Protein 5RDH (pdb70)

Solvent-accessible surface area: 12892 Å² total; per-residue (Å²): 61,54,2,59,8,74,0,56,26,36,58,94,61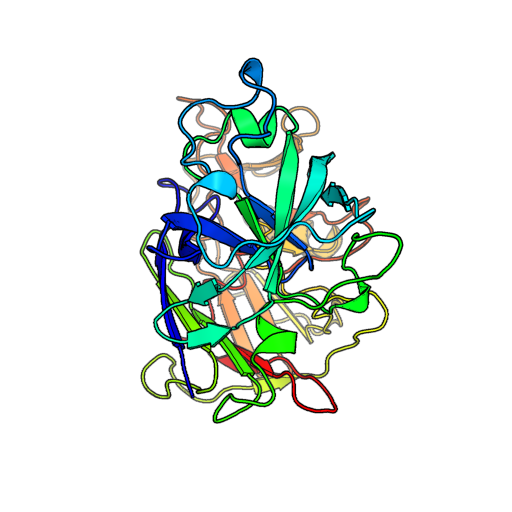,0,50,14,6,27,0,54,0,59,0,9,57,101,63,31,65,0,54,0,14,3,8,0,16,7,2,0,6,0,0,0,2,60,57,10,60,90,99,46,41,90,66,14,69,67,0,24,10,107,104,8,120,59,23,76,101,50,98,62,5,76,7,77,16,95,40,91,117,67,6,40,5,32,8,31,0,29,30,2,31,0,21,0,28,70,5,75,10,105,49,2,4,0,1,0,0,61,59,8,30,76,52,22,20,136,34,56,50,13,5,0,10,0,2,1,5,37,19,103,61,10,42,7,59,114,84,93,30,72,5,1,13,50,53,2,47,104,76,14,108,41,50,7,0,1,1,27,1,11,70,91,41,82,11,39,2,7,0,1,66,51,45,98,123,26,40,79,73,90,29,34,101,23,80,23,52,58,95,95,2,44,2,23,5,52,0,50,0,29,8,22,22,129,42,133,59,120,89,50,91,9,83,0,6,0,12,5,36,27,33,13,0,46,1,41,53,107,6,0,55,40,0,5,77,120,8,103,60,24,91,74,18,120,110,58,59,12,37,13,6,43,47,111,34,128,16,28,26,1,13,2,0,0,28,110,31,95,3,80,0,55,8,93,38,0,57,13,7,72,67,73,150,77,34,91,41,5,44,0,0,0,8,34,11,76,89,79,79,35,21,18,1,0,1,0,0,1,2,11,0,0,0,0,0,25,15,36,149,105,22,32,0,0,2,2,48,99

B-factor: mean 10.44, std 3.02, range [5.93, 25.82]

InterPro domains:
  IPR001461 Aspartic peptidase A1 [PR00792] (112-132)
  IPR001461 Aspartic peptidase A1 [PR00792] (256-269)
  IPR001461 Aspartic peptidase A1 [PR00792] (305-316)
  IPR001461 Aspartic peptidase A1 [PR00792] (392-407)
  IPR001461 Aspartic peptidase A1 [PTHR47966] (87-417)
  IPR001969 Aspartic peptidase, active site [PS00141] (305-316)
  IPR021109 Aspartic peptidase domain superfamily [G3DSA:2.40.70.10] (94-263)
  IPR021109 Aspartic peptidase domain superfamily [G3DSA:2.40.70.10] (264-417)
  IPR021109 Aspartic peptidase domain superfamily [SSF50630] (92-417)
  IPR033121 Peptidase family A1 domain [PF00026] (105-418)
  IPR033121 Peptidase family A1 domain [PS51767] (106-417)
  IPR034163 Aspergillopepsin-like catalytic domain [cd06097] (106-417)

Foldseek 3Di:
DKAKWKWWQLDQLSQFTWTWKFWAVVTDTFTATEKLFAWAQEFEAPLADPVLADQGRHHYQVVGPQKDFPPPKKFKDADLVRWIFIAGWIFTWMDGRRQIFGRAIYHYTHYTDNVNSVRNRHGTYQYNFAQVRAGIPDDRGGGPLVRRQVVACASKWKDQCADSGMGMIMGRDDDPVRFPDDKFKFAADCPVRFRKTWWQFKAAAPGDTDGDTWIAGEIQNGLAWAGAPVLLCVQCVVAPAWDADVVLHWIKHFLPTQGGWMWIHDPPDIQIQHRVLQWSQASDPPHRITHTRYGHCPVRPHTYCYPSNRNQWIWMFHPPVRTIIITGGD

CATH classification: 2.40.70.10 (+1 more: 2.40.70.10)

Radius of gyration: 19.61 Å; Cα contacts (8 Å, |Δi|>4): 953; chains: 1; bounding box: 47×41×57 Å

Sequence (330 aa):
STGSATTTPPIDSLDDAYITPVQIGTPAQTLNLDFDTGSSDLWVFSSETTASEVDGQTIYTPSKSTTAKKLLSSGATWSISYGDGSSSSGDVYTDTVSVGGLTVTGQAVESAKKVSSSFTEDSTIDGLLGLAFSTLNTVSPTQQKTFFDNAKKASLDSSPVFTADLGYHAPGTYNFGFIIDTTAYTGSSITYTAVSTKQGFWEWTSTGYAVGSSGTFKSTSIDDGIADTGTTLLYLPATVVSAYWAQVSSGAKSSSSSVGGYVFPCSATLPSFTFGVGSSARIVIPGDDYIDFGPISTGSSSSCFGGIQSSAAGGIIGINIFGDVALKKAAFVVFNGATTPTLLGFASK

Organism: Cryphonectria parasitica (NCBI:txid5116)

Secondary structure (DSSP, 8-state):
--EEEEEEESSTT---EEEEEEETTTTEEEEEEEETT---EEE-BTTS-GGG-SS---B-GGG-TT-EEEEEEEEEEE-TTS-EEEEEEEEEEEEETTEEEEEEEEEEEEEE-HHHHT-TT--EEEE-S-GGG---BSS----HHHHHTTTSSSSEEEEE--SSS-EEEEES---TTSSSS-PEEEE-B-TTSS-EEEEEEEEETTSPPEEEEEEEEE-TT--SEEE-HHHHHHHHTTSTT-EEETTTTEEEEETT--PPPEEEEETTEEEEE-GGGGEEEESSTT-SEEEESEEE-TTTSSEEE-HHHHTTSEEEEE-SSS-EEEEE--

Nearest PDB structures (foldseek):
  7bku-assembly1_A  TM=1.003E+00  e=1.454E-70  Cryphonectria parasitica
  6rsv-assembly1_A  TM=1.003E+00  e=2.505E-69  Cryphonectria parasitica
  4yct-assembly1_A  TM=1.002E+00  e=3.311E-69  Cryphonectria parasitica
  1gvt-assembly1_A  TM=9.961E-01  e=5.618E-67  Cryphonectria parasitica
  3emy-assembly1_A  TM=9.767E-01  e=2.407E-51  Trichoderma reesei

Structure (mmCIF, N/CA/C/O backbone):
data_5RDH
#
_entry.id   5RDH
#
_cell.length_a   45.266
_cell.length_b   72.916
_cell.length_c   52.509
_cell.angle_alpha   90.000
_cell.angle_beta   109.330
_cell.angle_gamma   90.000
#
_symmetry.space_group_name_H-M   'P 1 21 1'
#
loop_
_atom_site.group_PDB
_atom_site.id
_atom_site.type_symbol
_atom_site.label_atom_id
_atom_site.label_alt_id
_atom_site.label_comp_id
_atom_site.label_asym_id
_atom_site.label_entity_id
_atom_site.label_seq_id
_atom_site.pdbx_PDB_ins_code
_atom_site.Cartn_x
_atom_site.Cartn_y
_atom_site.Cartn_z
_atom_site.occupancy
_atom_site.B_iso_or_equiv
_atom_site.auth_seq_id
_atom_site.auth_comp_id
_atom_site.auth_asym_id
_atom_site.auth_atom_id
_atom_site.pdbx_PDB_model_num
ATOM 1 N N . SER A 1 90 ? 51.831 -12.576 60.894 1.00 11.41 1 SER A N 1
ATOM 2 C CA . SER A 1 90 ? 50.513 -13.273 60.761 1.00 11.18 1 SER A CA 1
ATOM 3 C C . SER A 1 90 ? 49.662 -12.623 59.690 1.00 10.13 1 SER A C 1
ATOM 4 O O . SER A 1 90 ? 49.945 -11.476 59.287 1.00 9.85 1 SER A O 1
ATOM 7 N N . THR A 1 91 ? 48.646 -13.362 59.290 1.00 9.76 2 THR A N 1
ATOM 8 C CA . THR A 1 91 ? 47.629 -12.844 58.366 1.00 8.93 2 THR A CA 1
ATOM 9 C C . THR A 1 91 ? 46.266 -13.374 58.792 1.00 8.37 2 THR A C 1
ATOM 10 O O . THR A 1 91 ? 46.158 -14.340 59.576 1.00 9.39 2 THR A O 1
ATOM 14 N N . GLY A 1 92 ? 45.215 -12.793 58.226 1.00 8.23 3 GLY A N 1
ATOM 15 C CA . GLY A 1 92 ? 43.865 -13.346 58.309 1.00 9.00 3 GLY A CA 1
ATOM 16 C C . GLY A 1 92 ? 43.153 -13.160 56.997 1.00 8.51 3 GLY A C 1
ATOM 17 O O . GLY A 1 92 ? 43.488 -12.197 56.248 1.00 8.42 3 GLY A O 1
ATOM 18 N N . SER A 1 93 ? 42.159 -13.989 56.714 1.00 8.00 4 SER A N 1
ATOM 19 C CA . SER A 1 93 ? 41.356 -13.874 55.474 1.00 8.57 4 SER A CA 1
ATOM 20 C C . SER A 1 93 ? 39.964 -14.373 55.780 1.00 7.94 4 SER A C 1
ATOM 21 O O . SER A 1 93 ? 39.828 -15.551 56.217 1.00 8.47 4 SER A O 1
ATOM 24 N N . ALA A 1 94 ? 38.950 -13.552 55.581 1.00 7.53 5 ALA A N 1
ATOM 25 C CA . ALA A 1 94 ? 37.583 -13.936 55.899 1.00 7.69 5 ALA A CA 1
ATOM 26 C C . ALA A 1 94 ? 36.692 -13.517 54.733 1.00 7.49 5 ALA A C 1
ATOM 27 O O . ALA A 1 94 ? 36.870 -12.425 54.143 1.00 8.47 5 ALA A O 1
ATOM 29 N N . THR A 1 95 ? 35.700 -14.342 54.439 1.00 7.36 6 THR A N 1
ATOM 30 C CA . THR A 1 95 ? 34.700 -14.027 53.398 1.00 7.33 6 THR A CA 1
ATOM 31 C C . THR A 1 95 ? 33.636 -13.107 53.983 1.00 7.14 6 THR A C 1
ATOM 32 O O . THR A 1 95 ? 33.240 -13.309 55.158 1.00 7.92 6 THR A O 1
ATOM 36 N N . THR A 1 96 ? 33.257 -12.108 53.221 1.00 7.19 7 THR A N 1
ATOM 37 C CA . THR A 1 96 ? 32.206 -11.163 53.596 1.00 6.95 7 THR A CA 1
ATOM 38 C C . THR A 1 96 ? 31.040 -11.401 52.640 1.00 6.82 7 THR A C 1
ATOM 39 O O . THR A 1 96 ? 31.222 -11.534 51.416 1.00 8.24 7 THR A O 1
ATOM 43 N N . THR A 1 97 ? 29.817 -11.384 53.144 1.00 7.19 8 THR A N 1
ATOM 44 C CA . THR A 1 97 ? 28.637 -11.869 52.400 1.00 8.34 8 THR A CA 1
ATOM 45 C C . THR A 1 97 ? 27.585 -10.781 52.447 1.00 8.22 8 THR A C 1
ATOM 46 O O . THR A 1 97 ? 27.299 -10.261 53.553 1.00 8.74 8 THR A O 1
ATOM 50 N N . PRO A 1 98 ? 26.955 -10.387 51.309 1.00 8.17 9 PRO A N 1
ATOM 51 C CA A PRO A 1 98 ? 25.862 -9.428 51.381 0.47 8.68 9 PRO A CA 1
ATOM 52 C CA B PRO A 1 98 ? 25.846 -9.448 51.370 0.53 8.83 9 PRO A CA 1
ATOM 53 C C . PRO A 1 98 ? 24.708 -9.956 52.247 1.00 8.45 9 PRO A C 1
ATOM 54 O O . PRO A 1 98 ? 24.380 -11.133 52.186 1.00 9.67 9 PRO A O 1
ATOM 61 N N . ILE A 1 99 ? 24.088 -9.042 52.994 1.00 8.96 10 ILE A N 1
ATOM 62 C CA . ILE A 1 99 ? 22.977 -9.429 53.899 1.00 9.49 10 ILE A CA 1
ATOM 63 C C . ILE A 1 99 ? 21.686 -9.644 53.121 1.00 9.11 10 ILE A C 1
ATOM 64 O O . ILE A 1 99 ? 20.741 -10.230 53.701 1.00 10.17 10 ILE A O 1
ATOM 69 N N . ASP A 1 100 ? 21.586 -9.141 51.902 1.00 9.15 11 ASP A N 1
ATOM 70 C CA . ASP A 1 100 ? 20.321 -9.206 51.143 1.00 10.10 11 ASP A CA 1
ATOM 71 C C . ASP A 1 100 ? 20.638 -9.049 49.660 1.00 9.48 11 ASP A C 1
ATOM 72 O O . ASP A 1 100 ? 21.828 -8.891 49.306 1.00 9.86 11 ASP A O 1
ATOM 77 N N . SER A 1 101 ? 19.603 -9.078 48.831 1.00 10.97 12 SER A N 1
ATOM 78 C CA . SER A 1 101 ? 19.723 -9.107 47.364 1.00 11.16 12 SER A CA 1
ATOM 79 C C . SER A 1 101 ? 20.201 -7.746 46.827 1.00 11.59 12 SER A C 1
ATOM 80 O O . SER A 1 101 ? 20.523 -7.700 45.619 1.00 12.77 12 SER A O 1
ATOM 83 N N . LEU A 1 102 ? 20.200 -6.685 47.645 1.00 11.05 13 LEU A N 1
ATOM 84 C CA . LEU A 1 102 ? 20.575 -5.317 47.204 1.00 11.17 13 LEU A CA 1
ATOM 85 C C . LEU A 1 102 ? 21.987 -4.973 47.640 1.00 10.19 13 LEU A C 1
ATOM 86 O O . LEU A 1 102 ? 22.425 -3.848 47.358 1.00 10.70 13 LEU A O 1
ATOM 91 N N . ASP A 1 103 ? 22.686 -5.850 48.344 1.00 9.15 14 ASP A N 1
ATOM 92 C CA . ASP A 1 103 ? 23.986 -5.505 48.961 1.00 9.89 14 ASP A CA 1
ATOM 93 C C . ASP A 1 103 ? 23.842 -4.311 49.915 1.00 9.69 14 ASP A C 1
ATOM 94 O O . ASP A 1 103 ? 24.714 -3.422 49.946 1.00 10.58 14 ASP A O 1
ATOM 99 N N . ASP A 1 104 ? 22.813 -4.350 50.740 1.00 9.76 15 ASP A N 1
ATOM 100 C CA . ASP A 1 104 ? 22.655 -3.221 51.680 1.00 10.21 15 ASP A CA 1
ATOM 101 C C . ASP A 1 104 ? 23.810 -3.138 52.684 1.00 10.47 15 ASP A C 1
ATOM 102 O O . ASP A 1 104 ? 24.118 -1.997 53.168 1.00 11.27 15 ASP A O 1
ATOM 107 N N . ALA A 1 105 ? 24.379 -4.270 53.021 1.00 9.42 16 ALA A N 1
ATOM 108 C CA . ALA A 1 105 ? 25.548 -4.326 53.924 1.00 9.15 16 ALA A CA 1
ATOM 109 C C . ALA A 1 105 ? 26.125 -5.695 53.700 1.00 8.24 16 ALA A C 1
ATOM 110 O O . ALA A 1 105 ? 25.526 -6.520 53.025 1.00 8.52 16 ALA A O 1
ATOM 112 N N . TYR A 1 106 ? 27.245 -5.921 54.341 1.00 8.22 17 TYR A N 1
ATOM 113 C CA . TYR A 1 106 ? 28.012 -7.171 54.233 1.00 8.56 17 TYR A CA 1
ATOM 114 C C . TYR A 1 106 ? 28.307 -7.614 55.645 1.00 7.61 17 TYR A C 1
ATOM 115 O O . TYR A 1 106 ? 28.719 -6.777 56.524 1.00 8.29 17 TYR A O 1
ATOM 124 N N . ILE A 1 107 ? 28.269 -8.917 55.860 1.00 7.58 18 ILE A N 1
ATOM 125 C CA . ILE A 1 107 ? 28.570 -9.511 57.166 1.00 7.67 18 ILE A CA 1
ATOM 126 C C . ILE A 1 107 ? 29.736 -10.478 57.024 1.00 7.47 18 ILE A C 1
ATOM 127 O O . ILE A 1 107 ? 29.824 -11.221 56.033 1.00 7.94 18 ILE A O 1
ATOM 132 N N . THR A 1 108 ? 30.575 -10.470 58.053 1.00 6.94 19 THR A N 1
ATOM 133 C CA . THR A 1 108 ? 31.807 -11.269 58.110 1.00 7.25 19 THR A CA 1
ATOM 134 C C . THR A 1 108 ? 31.782 -12.024 59.427 1.00 6.79 19 THR A C 1
ATOM 135 O O . THR A 1 108 ? 31.586 -11.394 60.465 1.00 6.83 19 THR A O 1
ATOM 139 N N . PRO A 1 109 ? 32.008 -13.355 59.438 1.00 6.81 20 PRO A N 1
ATOM 140 C CA . PRO A 1 109 ? 32.001 -14.066 60.678 1.00 6.62 20 PRO A CA 1
ATOM 141 C C . PRO A 1 109 ? 33.231 -13.720 61.517 1.00 6.17 20 PRO A C 1
ATOM 142 O O . PRO A 1 109 ? 34.353 -13.658 61.012 1.00 7.36 20 PRO A O 1
ATOM 146 N N . VAL A 1 110 ? 33.018 -13.601 62.814 1.00 6.68 21 VAL A N 1
ATOM 147 C CA . VAL A 1 110 ? 34.061 -13.204 63.804 1.00 6.79 21 VAL A CA 1
ATOM 148 C C . VAL A 1 110 ? 33.932 -14.117 65.003 1.00 6.82 21 VAL A C 1
ATOM 149 O O . VAL A 1 110 ? 32.800 -14.277 65.496 1.00 7.60 21 VAL A O 1
ATOM 153 N N . GLN A 1 111 ? 35.039 -14.718 65.425 1.00 7.06 22 GLN A N 1
ATOM 154 C CA . GLN A 1 111 ? 35.062 -15.573 66.607 1.00 7.29 22 GLN A CA 1
ATOM 155 C C . GLN A 1 111 ? 35.417 -14.761 67.840 1.00 8.21 22 GLN A C 1
ATOM 156 O O . GLN A 1 111 ? 36.405 -14.069 67.830 1.00 8.93 22 GLN A O 1
ATOM 162 N N . ILE A 1 112 ? 34.544 -14.799 68.835 1.00 8.13 23 ILE A N 1
ATOM 163 C CA . ILE A 1 112 ? 34.750 -14.053 70.092 1.00 8.13 23 ILE A CA 1
ATOM 164 C C . ILE A 1 112 ? 34.733 -15.024 71.256 1.00 8.54 23 ILE A C 1
ATOM 165 O O . ILE A 1 112 ? 33.782 -15.770 71.404 1.00 8.75 23 ILE A O 1
ATOM 170 N N . GLY A 1 113 ? 35.730 -14.943 72.113 1.00 8.87 24 GLY A N 1
ATOM 171 C CA . GLY A 1 113 ? 35.690 -15.703 73.372 1.00 8.98 24 GLY A CA 1
ATOM 172 C C . GLY A 1 113 ? 36.207 -17.130 73.258 1.00 9.10 24 GLY A C 1
ATOM 173 O O . GLY A 1 113 ? 36.615 -17.597 72.183 1.00 9.98 24 GLY A O 1
ATOM 174 N N . THR A 1 114 ? 36.173 -17.818 74.398 1.00 9.53 25 THR A N 1
ATOM 175 C CA . THR A 1 114 ? 36.681 -19.192 74.533 1.00 10.76 25 THR A CA 1
ATOM 176 C C . THR A 1 114 ? 35.659 -19.987 75.340 1.00 10.59 25 THR A C 1
ATOM 177 O O . THR A 1 114 ? 35.446 -19.655 76.514 1.00 12.05 25 THR A O 1
ATOM 181 N N . PRO A 1 115 ? 35.015 -21.042 74.787 1.00 10.91 26 PRO A N 1
ATOM 182 C CA . PRO A 1 115 ? 35.132 -21.447 73.394 1.00 10.64 26 PRO A CA 1
ATOM 183 C C . PRO A 1 115 ? 34.596 -20.330 72.504 1.00 9.96 26 PRO A C 1
ATOM 184 O O . PRO A 1 115 ? 33.822 -19.481 72.933 1.00 10.95 26 PRO A O 1
ATOM 188 N N . ALA A 1 116 ? 34.932 -20.398 71.229 1.00 9.76 27 ALA A N 1
ATOM 189 C CA . ALA A 1 116 ? 34.506 -19.378 70.263 1.00 10.12 27 ALA A CA 1
ATOM 190 C C . ALA A 1 116 ? 32.983 -19.255 70.258 1.00 10.04 27 ALA A C 1
ATOM 191 O O . ALA A 1 116 ? 32.243 -20.258 70.185 1.00 10.21 27 ALA A O 1
ATOM 193 N N . GLN A 1 117 ? 32.538 -18.007 70.197 1.00 9.29 28 GLN A N 1
ATOM 194 C CA . GLN A 1 117 ? 31.170 -17.618 69.842 1.00 8.80 28 GLN A CA 1
ATOM 195 C C . GLN A 1 117 ? 31.278 -16.880 68.514 1.00 7.97 28 GLN A C 1
ATOM 196 O O . GLN A 1 117 ? 31.939 -15.825 68.423 1.00 9.17 28 GLN A O 1
ATOM 202 N N . THR A 1 118 ? 30.675 -17.410 67.469 1.00 7.82 29 THR A N 1
ATOM 203 C CA . THR A 1 118 ? 30.774 -16.799 66.144 1.00 7.41 29 THR A CA 1
ATOM 204 C C . THR A 1 118 ? 29.607 -15.847 65.906 1.00 7.18 29 THR A C 1
ATOM 205 O O . THR A 1 118 ? 28.473 -16.272 66.004 1.00 8.35 29 THR A O 1
ATOM 209 N N . LEU A 1 119 ? 29.931 -14.576 65.730 1.00 7.02 30 LEU A N 1
ATOM 210 C CA . LEU A 1 119 ? 28.920 -13.554 65.399 1.00 7.66 30 LEU A CA 1
ATOM 211 C C . LEU A 1 119 ? 29.202 -13.007 64.000 1.00 7.20 30 LEU A C 1
ATOM 212 O O . LEU A 1 119 ? 30.404 -12.921 63.631 1.00 8.26 30 LEU A O 1
ATOM 217 N N . ASN A 1 120 ? 28.178 -12.578 63.296 1.00 7.11 31 ASN A N 1
ATOM 218 C CA . ASN A 1 120 ? 28.365 -12.022 61.969 1.00 6.87 31 ASN A CA 1
ATOM 219 C C . ASN A 1 120 ? 28.342 -10.490 62.071 1.00 6.53 31 ASN A C 1
ATOM 220 O O . ASN A 1 120 ? 27.285 -9.898 62.358 1.00 7.91 31 ASN A O 1
ATOM 225 N N . LEU A 1 121 ? 29.493 -9.883 61.870 1.00 6.61 32 LEU A N 1
ATOM 226 C CA . LEU A 1 121 ? 29.652 -8.444 62.125 1.00 6.74 32 LEU A CA 1
ATOM 227 C C . LEU A 1 121 ? 29.761 -7.684 60.809 1.00 7.08 32 LEU A C 1
ATOM 228 O O . LEU A 1 121 ? 30.251 -8.202 59.777 1.00 7.60 32 LEU A O 1
ATOM 233 N N . ASP A 1 122 ? 29.329 -6.438 60.881 1.00 6.54 33 ASP A N 1
ATOM 234 C CA . ASP A 1 122 ? 29.429 -5.494 59.756 1.00 7.17 33 ASP A CA 1
ATOM 235 C C . ASP A 1 122 ? 30.742 -4.725 59.899 1.00 6.81 33 ASP A C 1
ATOM 236 O O . ASP A 1 122 ? 30.900 -3.903 60.808 1.00 7.20 33 ASP A O 1
ATOM 241 N N . PHE A 1 123 ? 31.739 -5.077 59.075 1.00 6.91 34 PHE A N 1
ATOM 242 C CA . PHE A 1 123 ? 33.058 -4.434 59.089 1.00 6.83 34 PHE A CA 1
ATOM 243 C C . PHE A 1 123 ? 32.869 -3.026 58.535 1.00 6.59 34 PHE A C 1
ATOM 244 O O . PHE A 1 123 ? 32.467 -2.851 57.373 1.00 7.39 34 PHE A O 1
ATOM 252 N N . ASP A 1 124 ? 33.271 -2.039 59.322 1.00 6.81 35 ASP A N 1
ATOM 253 C CA . ASP A 1 124 ? 32.919 -0.627 59.058 1.00 7.85 35 ASP A CA 1
ATOM 254 C C . ASP A 1 124 ? 34.196 0.212 59.102 1.00 7.10 35 ASP A C 1
ATOM 255 O O . ASP A 1 124 ? 34.600 0.644 60.178 1.00 7.35 35 ASP A O 1
ATOM 260 N N . THR A 1 125 ? 34.727 0.559 57.916 1.00 7.37 36 THR A N 1
ATOM 261 C CA . THR A 1 125 ? 35.890 1.433 57.848 1.00 7.88 36 THR A CA 1
ATOM 262 C C . THR A 1 125 ? 35.545 2.896 58.168 1.00 7.15 36 THR A C 1
ATOM 263 O O . THR A 1 125 ? 36.461 3.701 58.165 1.00 7.92 36 THR A O 1
ATOM 267 N N . GLY A 1 126 ? 34.271 3.194 58.453 1.00 7.29 37 GLY A N 1
ATOM 268 C CA . GLY A 1 126 ? 33.852 4.540 58.884 1.00 7.41 37 GLY A CA 1
ATOM 269 C C . GLY A 1 126 ? 33.581 4.642 60.360 1.00 7.98 37 GLY A C 1
ATOM 270 O O . GLY A 1 126 ? 33.100 5.720 60.778 1.00 9.82 37 GLY A O 1
ATOM 271 N N . SER A 1 127 ? 33.908 3.663 61.167 1.00 7.42 38 SER A N 1
ATOM 272 C CA . SER A 1 127 ? 33.788 3.831 62.631 1.00 8.00 38 SER A CA 1
ATOM 273 C C . SER A 1 127 ? 34.831 2.966 63.315 1.00 7.36 38 SER A C 1
ATOM 274 O O . SER A 1 127 ? 35.539 2.200 62.654 1.00 7.42 38 SER A O 1
ATOM 277 N N . SER A 1 128 ? 34.910 3.058 64.627 1.00 7.44 39 SER A N 1
ATOM 278 C CA . SER A 1 128 ? 36.083 2.519 65.350 1.00 7.39 39 SER A CA 1
ATOM 279 C C . SER A 1 128 ? 35.699 1.762 66.612 1.00 8.29 39 SER A C 1
ATOM 280 O O . SER A 1 128 ? 36.580 1.593 67.501 1.00 8.22 39 SER A O 1
ATOM 283 N N . ASP A 1 129 ? 34.490 1.279 66.706 1.00 8.10 40 ASP A N 1
ATOM 284 C CA . ASP A 1 129 ? 33.976 0.479 67.837 1.00 8.20 40 ASP A CA 1
ATOM 285 C C . ASP A 1 129 ? 33.663 -0.930 67.334 1.00 8.38 40 ASP A C 1
ATOM 286 O O . ASP A 1 129 ? 33.065 -1.093 66.256 1.00 8.70 40 ASP A O 1
ATOM 291 N N . LEU A 1 130 ? 34.109 -1.925 68.109 1.00 8.05 41 LEU A N 1
ATOM 292 C CA . LEU A 1 130 ? 33.712 -3.334 67.905 1.00 8.12 41 LEU A CA 1
ATOM 293 C C . LEU A 1 130 ? 32.652 -3.603 68.955 1.00 7.33 41 LEU A C 1
ATOM 294 O O . LEU A 1 130 ? 32.928 -3.654 70.142 1.00 8.09 41 LEU A O 1
ATOM 299 N N . TRP A 1 131 ? 31.407 -3.616 68.529 1.00 8.05 42 TRP A N 1
ATOM 300 C CA . TRP A 1 131 ? 30.237 -3.787 69.440 1.00 7.97 42 TRP A CA 1
ATOM 301 C C . TRP A 1 131 ? 29.350 -4.910 68.941 1.00 7.25 42 TRP A C 1
ATOM 302 O O . TRP A 1 131 ? 29.284 -5.163 67.737 1.00 7.62 42 TRP A O 1
ATOM 313 N N . VAL A 1 132 ? 28.718 -5.561 69.903 1.00 7.82 43 VAL A N 1
ATOM 314 C CA . VAL A 1 132 ? 27.953 -6.777 69.633 1.00 7.71 43 VAL A CA 1
ATOM 315 C C . VAL A 1 132 ? 26.634 -6.718 70.380 1.00 7.45 43 VAL A C 1
ATOM 316 O O . VAL A 1 132 ? 26.585 -6.301 71.558 1.00 8.82 43 VAL A O 1
ATOM 320 N N . PHE A 1 133 ? 25.661 -7.348 69.809 1.00 8.12 44 PHE A N 1
ATOM 321 C CA . PHE A 1 133 ? 24.476 -7.846 70.522 1.00 8.58 44 PHE A CA 1
ATOM 322 C C . PHE A 1 133 ? 24.982 -8.840 71.544 1.00 8.92 44 PHE A C 1
ATOM 323 O O . PHE A 1 133 ? 25.904 -9.605 71.282 1.00 8.99 44 PHE A O 1
ATOM 331 N N . SER A 1 134 ? 24.362 -8.819 72.721 1.00 9.87 45 SER A N 1
ATOM 332 C CA . SER A 1 134 ? 24.877 -9.612 73.834 1.00 10.39 45 SER A CA 1
ATOM 333 C C . SER A 1 134 ? 23.751 -10.098 74.738 1.00 10.39 45 SER A C 1
ATOM 334 O O . SER A 1 134 ? 22.584 -9.730 74.619 1.00 10.75 45 SER A O 1
ATOM 337 N N . SER A 1 135 ? 24.163 -10.889 75.721 1.00 10.63 46 SER A N 1
ATOM 338 C CA . SER A 1 135 ? 23.311 -11.329 76.848 1.00 11.96 46 SER A CA 1
ATOM 339 C C . SER A 1 135 ? 22.842 -10.125 77.669 1.00 12.17 46 SER A C 1
ATOM 340 O O . SER A 1 135 ? 21.891 -10.303 78.462 1.00 12.77 46 SER A O 1
ATOM 343 N N . GLU A 1 136 ? 23.461 -8.951 77.494 1.00 11.32 47 GLU A N 1
ATOM 344 C CA . GLU A 1 136 ? 23.102 -7.723 78.252 1.00 12.26 47 GLU A CA 1
ATOM 345 C C . GLU A 1 136 ? 22.137 -6.862 77.454 1.00 11.86 47 GLU A C 1
ATOM 346 O O . GLU A 1 136 ? 21.623 -5.902 78.018 1.00 12.36 47 GLU A O 1
ATOM 352 N N . THR A 1 137 ? 21.917 -7.162 76.183 1.00 11.29 48 THR A N 1
ATOM 353 C CA . THR A 1 137 ? 21.052 -6.292 75.363 1.00 10.55 48 THR A CA 1
ATOM 354 C C . THR A 1 137 ? 19.608 -6.436 75.844 1.00 11.89 48 THR A C 1
ATOM 355 O O . THR A 1 137 ? 19.116 -7.560 76.008 1.00 12.56 48 THR A O 1
ATOM 359 N N . THR A 1 138 ? 18.963 -5.310 76.092 1.00 12.88 49 THR A N 1
ATOM 360 C CA . THR A 1 138 ? 17.509 -5.223 76.362 1.00 14.27 49 THR A CA 1
ATOM 361 C C . THR A 1 138 ? 16.759 -6.241 75.506 1.00 15.21 49 THR A C 1
ATOM 362 O O . THR A 1 138 ? 16.818 -6.137 74.281 1.00 13.39 49 THR A O 1
ATOM 366 N N . ALA A 1 139 ? 16.013 -7.152 76.125 1.00 14.98 50 ALA A N 1
ATOM 367 C CA . ALA A 1 139 ? 15.455 -8.345 75.464 1.00 16.57 50 ALA A CA 1
ATOM 368 C C . ALA A 1 139 ? 14.553 -7.927 74.293 1.00 17.76 50 ALA A C 1
ATOM 369 O O . ALA A 1 139 ? 14.579 -8.597 73.245 1.00 17.80 50 ALA A O 1
ATOM 371 N N . SER A 1 140 ? 13.764 -6.869 74.480 1.00 18.79 51 SER A N 1
ATOM 372 C CA . SER A 1 140 ? 12.788 -6.357 73.489 1.00 18.77 51 SER A CA 1
ATOM 373 C C . SER A 1 140 ? 13.509 -5.781 72.263 1.00 17.07 51 SER A C 1
ATOM 374 O O . SER A 1 140 ? 12.852 -5.612 71.225 1.00 18.51 51 SER A O 1
ATOM 377 N N . GLU A 1 141 ? 14.817 -5.504 72.374 1.00 14.21 52 GLU A N 1
ATOM 378 C CA . GLU A 1 141 ? 15.638 -4.911 71.285 1.00 14.51 52 GLU A CA 1
ATOM 379 C C . GLU A 1 141 ? 16.409 -6.004 70.546 1.00 13.68 52 GLU A C 1
ATOM 380 O O . GLU A 1 141 ? 17.178 -5.646 69.619 1.00 12.94 52 GLU A O 1
ATOM 386 N N . VAL A 1 142 ? 16.249 -7.256 70.930 1.00 12.62 53 VAL A N 1
ATOM 387 C CA . VAL A 1 142 ? 16.890 -8.392 70.214 1.00 12.73 53 VAL A CA 1
ATOM 388 C C . VAL A 1 142 ? 15.815 -9.114 69.413 1.00 13.40 53 VAL A C 1
ATOM 389 O O . VAL A 1 142 ? 14.781 -9.485 70.014 1.00 15.67 53 VAL A O 1
ATOM 393 N N . ASP A 1 143 ? 15.993 -9.262 68.095 1.00 13.63 54 ASP A N 1
ATOM 394 C CA . ASP A 1 143 ? 15.006 -9.943 67.235 1.00 14.23 54 ASP A CA 1
ATOM 395 C C . ASP A 1 143 ? 15.764 -10.788 66.208 1.00 14.49 54 ASP A C 1
ATOM 396 O O . ASP A 1 143 ? 15.863 -10.371 65.057 1.00 15.04 54 ASP A O 1
ATOM 401 N N . GLY A 1 144 ? 16.333 -11.902 66.639 1.00 13.28 55 GLY A N 1
ATOM 402 C CA . GLY A 1 144 ? 16.912 -12.902 65.729 1.00 12.18 55 GLY A CA 1
ATOM 403 C C . GLY A 1 144 ? 18.415 -12.838 65.641 1.00 11.41 55 GLY A C 1
ATOM 404 O O . GLY A 1 144 ? 19.001 -13.735 65.026 1.00 13.22 55 GLY A O 1
ATOM 405 N N . GLN A 1 145 ? 19.035 -11.814 66.203 1.00 10.29 56 GLN A N 1
ATOM 406 C CA . GLN A 1 145 ? 20.509 -11.729 66.175 1.00 10.05 56 GLN A CA 1
ATOM 407 C C . GLN A 1 145 ? 21.135 -12.829 67.039 1.00 9.95 56 GLN A C 1
ATOM 408 O O . GLN A 1 145 ? 20.520 -13.276 68.033 1.00 12.45 56 GLN A O 1
ATOM 414 N N . THR A 1 146 ? 22.344 -13.244 66.681 1.00 9.61 57 THR A N 1
ATOM 415 C CA . THR A 1 146 ? 23.189 -14.045 67.579 1.00 9.19 57 THR A CA 1
ATOM 416 C C . THR A 1 146 ? 23.821 -13.126 68.589 1.00 9.24 57 THR A C 1
ATOM 417 O O . THR A 1 146 ? 24.372 -12.090 68.205 1.00 10.68 57 THR A O 1
ATOM 421 N N . ILE A 1 147 ? 23.827 -13.536 69.833 1.00 9.77 58 ILE A N 1
ATOM 422 C CA . ILE A 1 147 ? 24.377 -12.730 70.945 1.00 10.45 58 ILE A CA 1
ATOM 423 C C . ILE A 1 147 ? 25.690 -13.304 71.466 1.00 9.97 58 ILE A C 1
ATOM 424 O O . ILE A 1 147 ? 25.908 -14.524 71.481 1.00 11.04 58 ILE A O 1
ATOM 429 N N . TYR A 1 148 ? 26.516 -12.391 71.931 1.00 9.30 59 TYR A N 1
ATOM 430 C CA . TYR A 1 148 ? 27.726 -12.713 72.719 1.00 9.17 59 TYR A CA 1
ATOM 431 C C . TYR A 1 148 ? 27.340 -12.815 74.182 1.00 8.92 59 TYR A C 1
ATOM 432 O O . TYR A 1 148 ? 26.672 -11.914 74.686 1.00 10.32 59 TYR A O 1
ATOM 441 N N . THR A 1 149 ? 27.715 -13.902 74.821 1.00 9.53 60 THR A N 1
ATOM 442 C CA . THR A 1 149 ? 27.433 -14.099 76.248 1.00 10.79 60 THR A CA 1
ATOM 443 C C . THR A 1 149 ? 28.778 -14.148 76.970 1.00 10.75 60 THR A C 1
ATOM 444 O O . THR A 1 149 ? 29.455 -15.188 76.994 1.00 10.95 60 THR A O 1
ATOM 448 N N . PRO A 1 150 ? 29.271 -13.037 77.554 1.00 11.22 61 PRO A N 1
ATOM 449 C CA . PRO A 1 150 ? 30.614 -13.041 78.128 1.00 11.88 61 PRO A CA 1
ATOM 450 C C . PRO A 1 150 ? 30.751 -14.026 79.290 1.00 11.13 61 PRO A C 1
ATOM 451 O O . PRO A 1 150 ? 31.808 -14.526 79.458 1.00 12.40 61 PRO A O 1
ATOM 455 N N . SER A 1 151 ? 29.676 -14.314 80.022 1.00 11.68 62 SER A N 1
ATOM 456 C CA . SER A 1 151 ? 29.769 -15.249 81.164 1.00 12.82 62 SER A CA 1
ATOM 457 C C . SER A 1 151 ? 30.094 -16.668 80.666 1.00 11.91 62 SER A C 1
ATOM 458 O O . SER A 1 151 ? 30.536 -17.513 81.474 1.00 15.18 62 SER A O 1
ATOM 461 N N . LYS A 1 152 ? 29.928 -16.967 79.375 1.00 11.49 63 LYS A N 1
ATOM 462 C CA . LYS A 1 152 ? 30.223 -18.315 78.822 1.00 12.01 63 LYS A CA 1
ATOM 463 C C . LYS A 1 152 ? 31.632 -18.337 78.233 1.00 11.33 63 LYS A C 1
ATOM 464 O O . LYS A 1 152 ? 32.067 -19.389 77.745 1.00 12.41 63 LYS A O 1
ATOM 468 N N . SER A 1 153 ? 32.378 -17.234 78.290 1.00 10.99 64 SER A N 1
ATOM 469 C CA . SER A 1 153 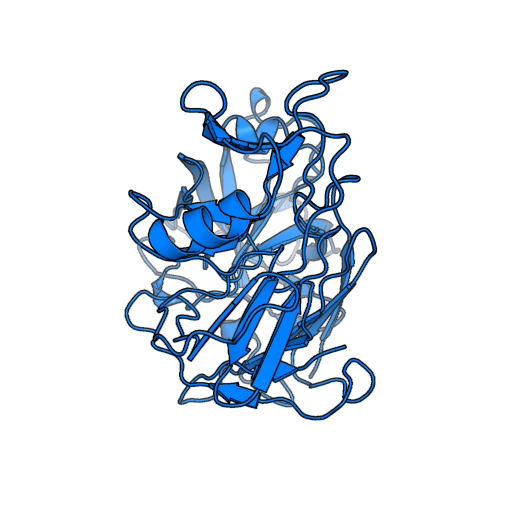? 33.743 -17.135 77.732 1.00 10.94 64 SER A CA 1
ATOM 470 C C . SER A 1 153 ? 34.752 -17.136 78.873 1.00 11.77 64 SER A C 1
ATOM 471 O O . SER A 1 153 ? 34.712 -16.230 79.714 1.00 12.07 64 SER A O 1
ATOM 474 N N . THR A 1 154 ? 35.642 -18.119 78.900 1.00 12.99 65 THR A N 1
ATOM 475 C CA . THR A 1 154 ? 36.622 -18.254 79.999 1.00 13.48 65 THR A CA 1
ATOM 476 C C . THR A 1 154 ? 37.661 -17.154 79.869 1.00 13.30 65 THR A C 1
ATOM 477 O O . THR A 1 154 ? 38.435 -16.983 80.846 1.00 15.61 65 THR A O 1
ATOM 481 N N . THR A 1 155 ? 37.744 -16.479 78.714 1.00 11.89 66 THR A N 1
ATOM 482 C CA . THR A 1 155 ? 38.755 -15.415 78.484 1.00 12.18 66 THR A CA 1
ATOM 483 C C . THR A 1 155 ? 38.122 -14.024 78.561 1.00 11.51 66 THR A C 1
ATOM 484 O O . THR A 1 155 ? 38.874 -13.058 78.498 1.00 12.51 66 THR A O 1
ATOM 488 N N . ALA A 1 156 ? 36.823 -13.918 78.796 1.00 9.99 67 ALA A N 1
ATOM 489 C CA . ALA A 1 156 ? 36.186 -12.590 78.928 1.00 10.68 67 ALA A CA 1
ATOM 490 C C . ALA A 1 156 ? 36.542 -11.963 80.287 1.00 10.56 67 ALA A C 1
ATOM 491 O O . ALA A 1 156 ? 36.540 -12.655 81.339 1.00 12.41 67 ALA A O 1
ATOM 493 N N . LYS A 1 157 ? 36.820 -10.678 80.306 1.00 10.45 68 LYS A N 1
ATOM 494 C CA A LYS A 1 157 ? 37.009 -9.900 81.554 0.37 11.27 68 LYS A CA 1
ATOM 495 C CA B LYS A 1 157 ? 37.039 -9.892 81.550 0.63 12.09 68 LYS A CA 1
ATOM 496 C C . LYS A 1 157 ? 36.277 -8.570 81.408 1.00 10.88 68 LYS A C 1
ATOM 497 O O . LYS A 1 157 ? 36.454 -7.890 80.391 1.00 10.83 68 LYS A O 1
ATOM 502 N N . LEU A 1 158 ? 35.431 -8.228 82.381 1.00 10.60 69 LEU A N 1
ATOM 503 C CA . LEU A 1 158 ? 34.840 -6.887 82.418 1.00 10.32 69 LEU A CA 1
ATOM 504 C C . LEU A 1 158 ? 35.963 -5.859 82.354 1.00 10.39 69 LEU A C 1
ATOM 505 O O . LEU A 1 158 ? 36.893 -5.967 83.186 1.00 11.29 69 LEU A O 1
ATOM 510 N N . LEU A 1 159 ? 35.811 -4.839 81.526 1.00 9.36 70 LEU A N 1
ATOM 511 C CA . LEU A 1 159 ? 36.735 -3.684 81.565 1.00 9.34 70 LEU A CA 1
ATOM 512 C C . LEU A 1 159 ? 36.082 -2.672 82.512 1.00 8.52 70 LEU A C 1
ATOM 513 O O . LEU A 1 159 ? 35.111 -1.982 82.142 1.00 10.38 70 LEU A O 1
ATOM 518 N N . SER A 1 160 ? 36.484 -2.719 83.765 1.00 8.89 71 SER A N 1
ATOM 519 C CA A SER A 1 160 ? 35.715 -2.087 84.853 0.83 9.36 71 SER A CA 1
ATOM 520 C CA B SER A 1 160 ? 35.760 -2.080 84.886 0.17 9.51 71 SER A CA 1
ATOM 521 C C . SER A 1 160 ? 35.591 -0.578 84.653 1.00 9.60 71 SER A C 1
ATOM 522 O O . SER A 1 160 ? 36.584 0.086 84.461 1.00 10.52 71 SER A O 1
ATOM 527 N N . GLY A 1 161 ? 34.342 -0.117 84.695 1.00 9.95 72 GLY A N 1
ATOM 528 C CA . GLY A 1 161 ? 34.001 1.296 84.603 1.00 10.89 72 GLY A CA 1
ATOM 529 C C . GLY A 1 161 ? 33.854 1.767 83.195 1.00 10.63 72 GLY A C 1
ATOM 530 O O . GLY A 1 161 ? 33.404 2.888 83.042 1.00 12.39 72 GLY A O 1
ATOM 531 N N . ALA A 1 162 ? 34.176 0.950 82.191 1.00 10.19 73 ALA A N 1
ATOM 532 C CA . ALA A 1 162 ? 34.183 1.429 80.798 1.00 11.02 73 ALA A CA 1
ATOM 533 C C . ALA A 1 162 ? 32.762 1.375 80.233 1.00 10.62 73 ALA A C 1
ATOM 534 O O . ALA A 1 162 ? 32.083 0.378 80.360 1.00 12.23 73 ALA A O 1
ATOM 536 N N . THR A 1 163 ? 32.387 2.446 79.565 1.00 10.40 74 THR A N 1
ATOM 537 C CA . THR A 1 163 ? 31.111 2.494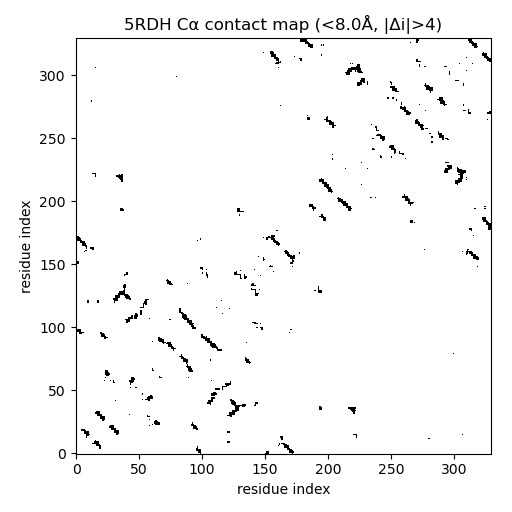 78.820 1.00 10.87 74 THR A CA 1
ATOM 538 C C . THR A 1 163 ? 31.357 3.021 77.421 1.00 10.03 74 THR A C 1
ATOM 539 O O . THR A 1 163 ? 32.378 3.569 77.125 1.00 10.93 74 THR A O 1
ATOM 543 N N . TRP A 1 164 ? 30.366 2.843 76.576 1.00 9.95 75 TRP A N 1
ATOM 544 C CA . TRP A 1 164 ? 30.455 3.306 75.180 1.00 10.22 75 TRP A CA 1
ATOM 545 C C . TRP A 1 164 ? 29.089 3.753 74.737 1.00 9.98 75 TRP A C 1
ATOM 546 O O . TRP A 1 164 ? 28.060 3.266 75.243 1.00 10.19 75 TRP A O 1
ATOM 557 N N . SER A 1 165 ? 29.069 4.640 73.757 1.00 10.66 76 SER A N 1
ATOM 558 C CA . SER A 1 165 ? 27.814 5.137 73.178 1.00 11.21 76 SER A CA 1
ATOM 559 C C . SER A 1 165 ? 28.146 5.742 71.837 1.00 11.57 76 SER A C 1
ATOM 560 O O . SER A 1 165 ? 29.045 6.567 71.766 1.00 11.89 76 SER A O 1
ATOM 563 N N . ILE A 1 166 ? 27.459 5.276 70.807 1.00 11.11 77 ILE A N 1
ATOM 564 C CA . ILE A 1 166 ? 27.810 5.684 69.428 1.00 11.53 77 ILE A CA 1
ATOM 565 C C . ILE A 1 166 ? 26.544 6.024 68.663 1.00 12.66 77 ILE A C 1
ATOM 566 O O . ILE A 1 166 ? 25.489 5.405 68.871 1.00 14.45 77 ILE A O 1
ATOM 571 N N . SER A 1 167 ? 26.669 7.040 67.816 1.00 15.09 78 SER A N 1
ATOM 572 C CA . SER A 1 167 ? 25.633 7.521 66.880 1.00 17.42 78 SER A CA 1
ATOM 573 C C . SER A 1 167 ? 26.226 7.466 65.477 1.00 16.11 78 SER A C 1
ATOM 574 O O . SER A 1 167 ? 27.400 7.837 65.305 1.00 20.18 78 SER A O 1
ATOM 577 N N . TYR A 1 168 ? 25.499 6.892 64.542 1.00 14.94 79 TYR A N 1
ATOM 578 C CA . TYR A 1 168 ? 25.975 6.740 63.149 1.00 16.02 79 TYR A CA 1
ATOM 579 C C . TYR A 1 168 ? 25.290 7.758 62.247 1.00 17.17 79 TYR A C 1
ATOM 580 O O . TYR A 1 168 ? 24.309 8.407 62.654 1.00 17.13 79 TYR A O 1
ATOM 589 N N . GLY A 1 169 ? 25.763 7.826 60.999 1.00 18.85 80 GLY A N 1
ATOM 590 C CA . GLY A 1 169 ? 25.346 8.821 59.999 1.00 19.28 80 GLY A CA 1
ATOM 591 C C . GLY A 1 169 ? 23.896 8.635 59.621 1.00 20.67 80 GLY A C 1
ATOM 592 O O . GLY A 1 169 ? 23.282 9.629 59.212 1.00 23.20 80 GLY A O 1
ATOM 593 N N . ASP A 1 170 ? 23.368 7.419 59.764 1.00 20.18 81 ASP A N 1
ATOM 594 C CA . ASP A 1 170 ? 21.963 7.075 59.428 1.00 21.15 81 ASP A CA 1
ATOM 595 C C . ASP A 1 170 ? 21.045 7.358 60.628 1.00 20.31 81 ASP A C 1
ATOM 596 O O . ASP A 1 170 ? 19.853 7.033 60.521 1.00 22.21 81 ASP A O 1
ATOM 601 N N . GLY A 1 171 ? 21.564 7.928 61.724 1.00 19.03 82 GLY A N 1
ATOM 602 C CA . GLY A 1 171 ? 20.769 8.248 62.924 1.00 18.79 82 GLY A CA 1
ATOM 603 C C . GLY A 1 171 ? 20.583 7.054 63.848 1.00 16.65 82 GLY A C 1
ATOM 604 O O . GLY A 1 171 ? 19.979 7.248 64.910 1.00 18.69 82 GLY A O 1
ATOM 605 N N . SER A 1 172 ? 21.093 5.868 63.498 1.00 14.99 83 SER A N 1
ATOM 606 C CA . SER A 1 172 ? 21.083 4.707 64.414 1.00 14.22 83 SER A CA 1
ATOM 607 C C . SER A 1 172 ? 22.100 4.921 65.545 1.00 12.92 83 SER A C 1
ATOM 608 O O . SER A 1 172 ? 22.984 5.797 65.474 1.00 13.98 83 SER A O 1
ATOM 611 N N . SER A 1 173 ? 21.967 4.108 66.576 1.00 11.88 84 SER A N 1
ATOM 612 C CA . SER A 1 173 ? 22.814 4.246 67.779 1.00 12.90 84 SER A CA 1
ATOM 613 C C . SER A 1 173 ? 22.800 2.964 68.586 1.00 12.33 84 SER A C 1
ATOM 614 O O . SER A 1 173 ? 21.888 2.126 68.430 1.00 12.37 84 SER A O 1
ATOM 617 N N . SER A 1 174 ? 23.777 2.866 69.465 1.00 11.25 85 SER A N 1
ATOM 618 C CA . SER A 1 174 ? 23.856 1.757 70.416 1.00 10.72 85 SER A CA 1
ATOM 619 C C . SER A 1 174 ? 24.774 2.204 71.552 1.00 10.57 85 SER A C 1
ATOM 620 O O . SER A 1 174 ? 25.515 3.150 71.413 1.00 10.71 85 SER A O 1
ATOM 623 N N . SER A 1 175 ? 24.698 1.512 72.680 1.00 10.09 86 SER A N 1
ATOM 624 C CA . SER A 1 175 ? 25.511 1.860 73.863 1.00 10.39 86 SER A CA 1
ATOM 625 C C . SER A 1 175 ? 25.610 0.660 74.787 1.00 10.40 86 SER A C 1
ATOM 626 O O . SER A 1 175 ? 24.747 -0.232 74.728 1.00 10.97 86 SER A O 1
ATOM 629 N N . GLY A 1 176 ? 26.571 0.685 75.710 1.00 10.89 87 GLY A N 1
ATOM 630 C CA . GLY A 1 176 ? 26.652 -0.378 76.706 1.00 11.36 87 GLY A CA 1
ATOM 631 C C . GLY A 1 176 ? 27.912 -0.281 77.519 1.00 10.92 87 GLY A C 1
ATOM 632 O O . GLY A 1 176 ? 28.456 0.785 77.744 1.00 10.23 87 GLY A O 1
ATOM 633 N N . ASP A 1 177 ? 28.356 -1.456 77.911 1.00 10.96 88 ASP A N 1
ATOM 634 C CA . ASP A 1 177 ? 29.606 -1.628 78.688 1.00 11.19 88 ASP A CA 1
ATOM 635 C C . ASP A 1 177 ? 30.606 -2.472 77.893 1.00 9.05 88 ASP A C 1
ATOM 636 O O . ASP A 1 177 ? 30.421 -2.726 76.719 1.00 9.68 88 ASP A O 1
ATOM 641 N N . VAL A 1 178 ? 31.706 -2.859 78.509 1.00 9.29 89 VAL A N 1
ATOM 642 C CA . VAL A 1 178 ? 32.888 -3.300 77.716 1.00 9.32 89 VAL A CA 1
ATOM 643 C C . VAL A 1 178 ? 33.522 -4.483 78.409 1.00 8.65 89 VAL A C 1
ATOM 644 O O . VAL A 1 178 ? 33.733 -4.420 79.617 1.00 9.31 89 VAL A O 1
ATOM 648 N N . TYR A 1 179 ? 33.822 -5.507 77.619 1.00 9.06 90 TYR A N 1
ATOM 649 C CA . TYR A 1 179 ? 34.668 -6.637 78.042 1.00 9.96 90 TYR A CA 1
ATOM 650 C C . TYR A 1 179 ? 35.949 -6.611 77.222 1.00 9.32 90 TYR A C 1
ATOM 651 O O . TYR A 1 179 ? 36.003 -6.047 76.106 1.00 12.15 90 TYR A O 1
ATOM 660 N N . THR A 1 180 ? 36.996 -7.229 77.729 1.00 9.51 91 THR A N 1
ATOM 661 C CA . THR A 1 180 ? 38.108 -7.634 76.855 1.00 10.46 91 THR A CA 1
ATOM 662 C C . THR A 1 180 ? 37.989 -9.129 76.629 1.00 9.00 91 THR A C 1
ATOM 663 O O . THR A 1 180 ? 37.573 -9.877 77.524 1.00 9.90 91 THR A O 1
ATOM 667 N N . ASP A 1 181 ? 38.282 -9.565 75.422 1.00 8.92 92 ASP A N 1
ATOM 668 C CA . ASP A 1 181 ? 38.213 -11.002 75.105 1.00 9.15 92 ASP A CA 1
ATOM 669 C C . ASP A 1 181 ? 39.096 -11.273 73.879 1.00 9.40 92 ASP A C 1
ATOM 670 O O . ASP A 1 181 ? 39.587 -10.344 73.218 1.00 9.97 92 ASP A O 1
ATOM 675 N N . THR A 1 182 ? 39.254 -12.543 73.586 1.00 8.95 93 THR A N 1
ATOM 676 C CA . THR A 1 182 ? 40.001 -12.967 72.380 1.00 9.32 93 THR A CA 1
ATOM 677 C C . THR A 1 182 ? 39.084 -12.904 71.172 1.00 8.65 93 THR A C 1
ATOM 678 O O . THR A 1 182 ? 37.978 -13.452 71.211 1.00 10.89 93 THR A O 1
ATOM 682 N N . VAL A 1 183 ? 39.557 -12.254 70.128 1.00 8.12 94 VAL A N 1
ATOM 683 C CA . VAL A 1 183 ? 38.770 -12.054 68.905 1.00 8.38 94 VAL A CA 1
ATOM 684 C C . VAL A 1 183 ? 39.603 -12.534 67.730 1.00 7.52 94 VAL A C 1
ATOM 685 O O . VAL A 1 183 ? 40.761 -12.134 67.613 1.00 8.29 94 VAL A O 1
ATOM 689 N N . SER A 1 184 ? 38.999 -13.380 66.894 1.00 8.38 95 SER A N 1
ATOM 690 C CA . SER A 1 184 ? 39.676 -13.910 65.690 1.00 8.02 95 SER A CA 1
ATOM 691 C C . SER A 1 184 ? 38.852 -13.607 64.459 1.00 7.91 95 SER A C 1
ATOM 692 O O . SE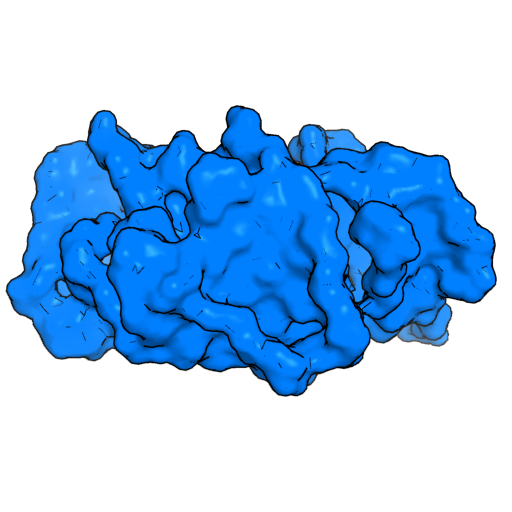R A 1 184 ? 37.636 -13.804 64.487 1.00 8.46 95 SER A O 1
ATOM 695 N N . VAL A 1 185 ? 39.534 -13.170 63.407 1.00 8.26 96 VAL A N 1
ATOM 696 C CA . VAL A 1 185 ? 38.945 -12.901 62.096 1.00 7.79 96 VAL A CA 1
ATOM 697 C C . VAL A 1 185 ? 39.750 -13.685 61.081 1.00 8.14 96 VAL A C 1
ATOM 698 O O . VAL A 1 185 ? 40.930 -13.406 60.885 1.00 8.42 96 VAL A O 1
ATOM 702 N N . GLY A 1 186 ? 39.116 -14.647 60.438 1.00 8.87 97 GLY A N 1
ATOM 703 C CA . GLY A 1 186 ? 39.766 -15.344 59.320 1.00 9.03 97 GLY A CA 1
ATOM 704 C C . GLY A 1 186 ? 41.091 -15.956 59.721 1.00 9.01 97 GLY A C 1
ATOM 705 O O . GLY A 1 186 ? 41.991 -15.993 58.894 1.00 9.38 97 GLY A O 1
ATOM 706 N N . GLY A 1 187 ? 41.216 -16.438 60.957 1.00 9.06 98 GLY A N 1
ATOM 707 C CA . GLY A 1 187 ? 42.441 -17.068 61.466 1.00 10.47 98 GLY A CA 1
ATOM 708 C C . GLY A 1 187 ? 43.427 -16.123 62.110 1.00 10.38 98 GLY A C 1
ATOM 709 O O . GLY A 1 187 ? 44.450 -16.638 62.574 1.00 12.31 98 GLY A O 1
ATOM 710 N N . LEU A 1 188 ? 43.201 -14.825 62.114 1.00 9.57 99 LEU A N 1
ATOM 711 C CA . LEU A 1 188 ? 44.045 -13.822 62.789 1.00 9.94 99 LEU A CA 1
ATOM 712 C C . LEU A 1 188 ? 43.444 -13.538 64.157 1.00 8.46 99 LEU A C 1
ATOM 713 O O . LEU A 1 188 ? 42.288 -13.164 64.266 1.00 9.45 99 LEU A O 1
ATOM 718 N N . THR A 1 189 ? 44.214 -13.759 65.201 1.00 9.23 100 THR A N 1
ATOM 719 C CA . THR A 1 189 ? 43.743 -13.650 66.602 1.00 10.14 100 THR A CA 1
ATOM 720 C C . THR A 1 189 ? 44.363 -12.472 67.327 1.00 9.36 100 THR A C 1
ATOM 721 O O . THR A 1 189 ? 45.589 -12.286 67.278 1.00 11.26 100 THR A O 1
ATOM 725 N N . VAL A 1 190 ? 43.486 -11.696 67.958 1.00 9.94 101 VAL A N 1
ATOM 726 C CA . VAL A 1 190 ? 43.894 -10.624 68.899 1.00 11.00 101 VAL A CA 1
ATOM 727 C C . VAL A 1 190 ? 43.439 -11.019 70.290 1.00 10.04 101 VAL A C 1
ATOM 728 O O . VAL A 1 190 ? 42.286 -11.297 70.498 1.00 11.87 101 VAL A O 1
ATOM 732 N N . THR A 1 191 ? 44.337 -11.043 71.257 1.00 11.24 102 THR A N 1
ATOM 733 C CA . THR A 1 191 ? 43.995 -11.181 72.696 1.00 11.00 102 THR A CA 1
ATOM 734 C C . THR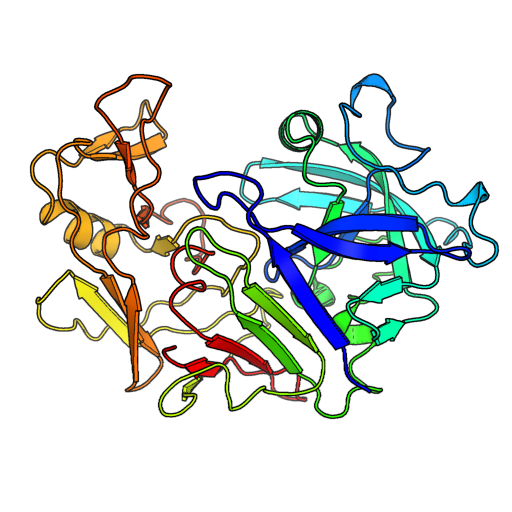 A 1 191 ? 43.752 -9.800 73.286 1.00 11.28 102 THR A C 1
ATOM 735 O O . THR A 1 191 ? 44.391 -8.826 72.877 1.00 13.08 102 THR A O 1
ATOM 739 N N . GLY A 1 192 ? 42.870 -9.729 74.267 1.00 11.19 103 GLY A N 1
ATOM 740 C CA . GLY A 1 192 ? 42.633 -8.472 74.976 1.00 12.25 103 GLY A CA 1
ATOM 741 C C . GLY A 1 192 ? 41.909 -7.444 74.116 1.00 10.83 103 GLY A C 1
ATOM 742 O O . GLY A 1 192 ? 42.025 -6.243 74.426 1.00 12.38 103 GLY A O 1
ATOM 743 N N . GLN A 1 193 ? 41.163 -7.835 73.089 1.00 9.12 104 GLN A N 1
ATOM 744 C CA . GLN A 1 193 ? 40.401 -6.880 72.283 1.00 8.65 104 GLN A CA 1
ATOM 745 C C . GLN A 1 193 ? 39.218 -6.357 73.096 1.00 8.97 104 GLN A C 1
ATOM 746 O O . GLN A 1 193 ? 38.511 -7.155 73.725 1.00 9.23 104 GLN A O 1
ATOM 752 N N . ALA A 1 194 ? 38.959 -5.064 73.015 1.00 8.83 105 ALA A N 1
ATOM 753 C CA . ALA A 1 194 ? 37.741 -4.484 73.609 1.00 8.43 105 ALA A CA 1
ATOM 754 C C . ALA A 1 194 ? 36.550 -4.935 72.782 1.00 7.69 105 ALA A C 1
ATOM 755 O O . ALA A 1 194 ? 36.451 -4.580 71.584 1.00 8.64 105 ALA A O 1
ATOM 757 N N . VAL A 1 195 ? 35.640 -5.641 73.428 1.00 8.06 106 VAL A N 1
ATOM 758 C CA . VAL A 1 195 ? 34.352 -6.099 72.844 1.00 8.23 106 VAL A CA 1
ATOM 759 C C . VAL A 1 195 ? 33.272 -5.333 73.588 1.00 8.05 106 VAL A C 1
ATOM 760 O O . VAL A 1 195 ? 33.090 -5.507 74.802 1.00 8.67 106 VAL A O 1
ATOM 764 N N . GLU A 1 196 ? 32.674 -4.400 72.886 1.00 8.07 107 GLU A N 1
ATOM 765 C CA . GLU A 1 196 ? 31.681 -3.482 73.469 1.00 8.80 107 GLU A CA 1
ATOM 766 C C . GLU A 1 196 ? 30.326 -4.186 73.446 1.00 9.02 107 GLU A C 1
ATOM 767 O O . GLU A 1 196 ? 29.804 -4.500 72.379 1.00 9.70 107 GLU A O 1
ATOM 773 N N . SER A 1 197 ? 29.808 -4.506 74.620 1.00 9.72 108 SER A N 1
ATOM 774 C CA . SER A 1 197 ? 28.547 -5.261 74.768 1.00 9.42 108 SER A CA 1
ATOM 775 C C . SER A 1 197 ? 27.388 -4.268 74.782 1.00 9.61 108 SER A C 1
ATOM 776 O O . SER A 1 197 ? 27.372 -3.402 75.675 1.00 11.10 108 SER A O 1
ATOM 779 N N . ALA A 1 198 ? 26.429 -4.411 73.861 1.00 9.56 109 ALA A N 1
ATOM 780 C CA . ALA A 1 198 ? 25.269 -3.497 73.791 1.00 10.10 109 ALA A CA 1
ATOM 781 C C . ALA A 1 198 ? 24.286 -3.793 74.921 1.00 10.71 109 ALA A C 1
ATOM 782 O O . ALA A 1 198 ? 23.836 -4.914 75.106 1.00 11.89 109 ALA A O 1
ATOM 784 N N . LYS A 1 199 ? 23.963 -2.747 75.673 1.00 10.57 110 LYS A N 1
ATOM 785 C CA . LYS A 1 199 ? 22.780 -2.798 76.562 1.00 11.48 110 LYS A CA 1
ATOM 786 C C . LYS A 1 199 ? 21.565 -2.305 75.806 1.00 11.20 110 LYS A C 1
ATOM 787 O O . LYS A 1 199 ? 20.440 -2.759 76.100 1.00 12.53 110 LYS A O 1
ATOM 791 N N . LYS A 1 200 ? 21.784 -1.352 74.919 1.00 11.73 111 LYS A N 1
ATOM 792 C CA . LYS A 1 200 ? 20.722 -0.691 74.152 1.00 12.39 111 LYS A CA 1
ATOM 793 C C . LYS A 1 200 ? 21.139 -0.606 72.696 1.00 10.50 111 LYS A C 1
ATOM 794 O O . LYS A 1 200 ? 22.291 -0.302 72.411 1.00 12.12 111 LYS A O 1
ATOM 797 N N . VAL A 1 201 ? 20.200 -0.860 71.793 1.00 11.85 112 VAL A N 1
ATOM 798 C CA . VAL A 1 201 ? 20.410 -0.625 70.342 1.00 11.45 112 VAL A CA 1
ATOM 799 C C . VAL A 1 201 ? 19.195 0.107 69.820 1.00 11.60 112 VAL A C 1
ATOM 800 O O . VAL A 1 201 ? 18.097 -0.107 70.340 1.00 13.10 112 VAL A O 1
ATOM 804 N N . SER A 1 202 ? 19.338 0.918 68.781 1.00 12.33 113 SER A N 1
ATOM 805 C CA . SER A 1 202 ? 18.184 1.600 68.153 1.00 13.30 113 SER A CA 1
ATOM 806 C C . SER A 1 202 ? 17.446 0.642 67.233 1.00 12.58 113 SER A C 1
ATOM 807 O O . SER A 1 202 ? 17.945 -0.436 66.887 1.00 13.49 113 SER A O 1
ATOM 810 N N . SER A 1 203 ? 16.252 1.068 66.858 1.00 13.93 114 SER A N 1
ATOM 811 C CA . SER A 1 203 ? 15.276 0.236 66.120 1.00 14.36 114 SER A CA 1
ATOM 812 C C . SER A 1 203 ? 15.879 -0.345 64.837 1.00 14.06 114 SER A C 1
ATOM 813 O O . SER A 1 203 ? 15.570 -1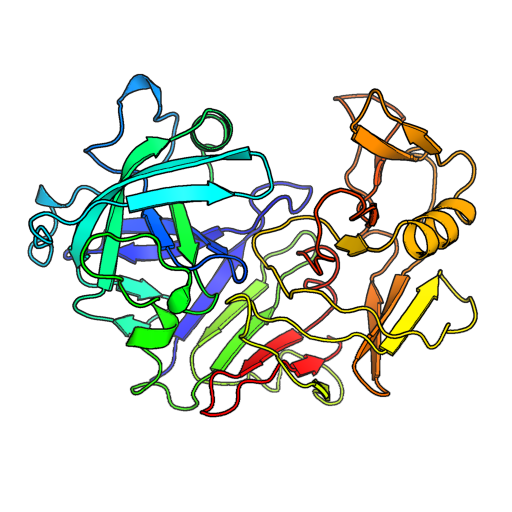.495 64.536 1.00 13.75 114 SER A O 1
ATOM 816 N N . SER A 1 204 ? 16.706 0.412 64.108 1.00 14.13 115 SER A N 1
ATOM 817 C CA . SER A 1 204 ? 17.273 -0.079 62.823 1.00 15.07 115 SER A CA 1
ATOM 818 C C . SER A 1 204 ? 18.140 -1.320 63.084 1.00 12.73 115 SER A C 1
ATOM 819 O O . SER A 1 204 ? 18.128 -2.224 62.207 1.00 14.67 115 SER A O 1
ATOM 822 N N . PHE A 1 205 ? 18.841 -1.401 64.221 1.00 12.02 116 PHE A N 1
ATOM 823 C CA . PHE A 1 205 ? 19.671 -2.580 64.552 1.00 12.23 116 PHE A CA 1
ATOM 824 C C . PHE A 1 205 ? 18.771 -3.746 64.931 1.00 11.51 116 PHE A C 1
ATOM 825 O O . PHE A 1 205 ? 18.920 -4.858 64.360 1.00 11.94 116 PHE A O 1
ATOM 833 N N . THR A 1 206 ? 17.760 -3.517 65.777 1.00 12.28 117 THR A N 1
ATOM 834 C CA . THR A 1 206 ? 16.816 -4.595 66.158 1.00 13.23 117 THR A CA 1
ATOM 835 C C . THR A 1 206 ? 16.201 -5.200 64.897 1.00 13.61 117 THR A C 1
ATOM 836 O O . THR A 1 206 ? 16.069 -6.427 64.820 1.00 12.82 117 THR A O 1
ATOM 840 N N . GLU A 1 207 ? 15.795 -4.360 63.955 1.00 13.23 118 GLU A N 1
ATOM 841 C CA . GLU A 1 207 ? 14.954 -4.785 62.810 1.00 14.69 118 GLU A CA 1
ATOM 842 C C . GLU A 1 207 ? 15.825 -5.510 61.798 1.00 15.34 118 GLU A C 1
ATOM 843 O O . GLU A 1 207 ? 15.284 -6.077 60.856 1.00 17.50 118 GLU A O 1
ATOM 849 N N . ASP A 1 208 ? 17.132 -5.486 61.947 1.00 15.03 119 ASP A N 1
ATOM 850 C CA . ASP A 1 208 ? 18.028 -6.209 61.023 1.00 14.10 119 ASP A CA 1
ATOM 851 C C . ASP A 1 208 ? 18.594 -7.442 61.713 1.00 12.76 119 ASP A C 1
ATOM 852 O O . ASP A 1 208 ? 19.623 -7.337 62.395 1.00 13.15 119 ASP A O 1
ATOM 857 N N . SER A 1 209 ? 17.968 -8.578 61.513 1.00 11.66 120 SER A N 1
ATOM 858 C CA . SER A 1 209 ? 18.317 -9.842 62.200 1.00 12.10 120 SER A CA 1
ATOM 859 C C . SER A 1 209 ? 19.658 -10.377 61.723 1.00 10.45 120 SER A C 1
ATOM 860 O O . SER A 1 209 ? 20.125 -11.266 62.369 1.00 11.59 120 SER A O 1
ATOM 863 N N . THR A 1 210 ? 20.163 -9.900 60.585 1.00 10.24 121 THR A N 1
ATOM 864 C CA . THR A 1 210 ? 21.371 -10.479 59.944 1.00 10.27 121 THR A CA 1
ATOM 865 C C . THR A 1 210 ? 22.652 -9.905 60.534 1.00 8.49 121 THR A C 1
ATOM 866 O O . THR A 1 210 ? 23.708 -10.467 60.249 1.00 9.28 121 THR A O 1
ATOM 870 N N . ILE A 1 211 ? 22.599 -8.756 61.199 1.00 8.38 122 ILE A N 1
ATOM 871 C CA . ILE A 1 211 ? 23.828 -8.080 61.683 1.00 8.39 122 ILE A CA 1
ATOM 872 C C . ILE A 1 211 ? 23.914 -8.201 63.192 1.00 7.86 122 ILE A C 1
ATOM 873 O O . ILE A 1 211 ? 23.007 -7.687 63.883 1.00 8.84 122 ILE A O 1
ATOM 878 N N . ASP A 1 212 ? 24.943 -8.875 63.674 1.00 7.96 123 ASP A N 1
ATOM 879 C CA . ASP A 1 212 ? 25.074 -9.155 65.105 1.00 7.75 123 ASP A CA 1
ATOM 880 C C . ASP A 1 212 ? 25.928 -8.113 65.800 1.00 7.48 123 ASP A C 1
ATOM 881 O O . ASP A 1 212 ? 26.139 -8.197 67.016 1.00 7.95 123 ASP A O 1
ATOM 886 N N . GLY A 1 213 ? 26.396 -7.104 65.089 1.00 7.59 124 GLY A N 1
ATOM 887 C CA . GLY A 1 213 ? 27.217 -6.033 65.622 1.00 7.78 124 GLY A CA 1
ATOM 888 C C . GLY A 1 213 ? 28.106 -5.487 64.523 1.00 7.07 124 GLY A C 1
ATOM 889 O O . GLY A 1 213 ? 27.965 -5.843 63.345 1.00 7.17 124 GLY A O 1
ATOM 890 N N . LEU A 1 214 ? 28.962 -4.566 64.930 1.00 7.19 125 LEU A N 1
ATOM 891 C CA . LEU A 1 214 ? 29.901 -3.845 64.024 1.00 7.79 125 LEU A CA 1
ATOM 892 C C . LEU A 1 214 ? 31.325 -4.125 64.449 1.00 6.82 125 LEU A C 1
ATOM 893 O O . LEU A 1 214 ? 31.579 -4.238 65.646 1.00 8.19 125 LEU A O 1
ATOM 898 N N . LEU A 1 215 ? 32.235 -4.157 63.484 1.00 7.86 126 LEU A N 1
ATOM 899 C CA . LEU A 1 215 ? 33.657 -4.189 63.755 1.00 7.25 126 LEU A CA 1
ATOM 900 C C . LEU A 1 215 ? 34.268 -2.980 63.064 1.00 5.93 126 LEU A C 1
ATOM 901 O O . LEU A 1 215 ? 34.370 -2.927 61.823 1.00 7.07 126 LEU A O 1
ATOM 906 N N . GLY A 1 216 ? 34.633 -1.974 63.857 1.00 6.94 127 GLY A N 1
ATOM 907 C CA . GLY A 1 216 ? 35.163 -0.711 63.330 1.00 7.23 127 GLY A CA 1
ATOM 908 C C . GLY A 1 216 ? 36.587 -0.834 62.846 1.00 7.23 127 GLY A C 1
ATOM 909 O O . GLY A 1 216 ? 37.409 -1.462 63.503 1.00 8.15 127 GLY A O 1
ATOM 910 N N . LEU A 1 217 ? 36.855 -0.223 61.690 1.00 7.21 128 LEU A N 1
ATOM 911 C CA . LEU A 1 217 ? 38.195 -0.258 61.044 1.00 7.32 128 LEU A CA 1
ATOM 912 C C . LEU A 1 217 ? 38.645 1.135 60.647 1.00 7.81 128 LEU A C 1
ATOM 913 O O . LEU A 1 217 ? 39.653 1.241 59.936 1.00 8.76 128 LEU A O 1
ATOM 918 N N . ALA A 1 218 ? 37.982 2.193 61.145 1.00 7.76 129 ALA A N 1
ATOM 919 C CA . ALA A 1 218 ? 38.538 3.550 61.042 1.00 7.67 129 ALA A CA 1
ATOM 920 C C . ALA A 1 218 ? 39.646 3.702 62.100 1.00 7.80 129 ALA A C 1
ATOM 921 O O . ALA A 1 218 ? 40.057 2.742 62.748 1.00 9.55 129 ALA A O 1
ATOM 923 N N . PHE A 1 219 ? 40.124 4.930 62.300 1.00 8.14 130 PHE A N 1
ATOM 924 C CA . PHE A 1 219 ? 41.246 5.165 63.232 1.00 8.63 130 PHE A CA 1
ATOM 925 C C . PHE A 1 219 ? 40.758 5.141 64.676 1.00 8.81 130 PHE A C 1
ATOM 926 O O . PHE A 1 219 ? 39.640 5.544 64.991 1.00 8.83 130 PHE A O 1
ATOM 934 N N . SER A 1 220 ? 41.599 4.622 65.559 1.00 9.20 131 SER A N 1
ATOM 935 C CA . SER A 1 220 ? 41.224 4.419 66.976 1.00 9.61 131 SER A CA 1
ATOM 936 C C . SER A 1 220 ? 40.881 5.727 67.696 1.00 10.37 131 SER A C 1
ATOM 937 O O . SER A 1 220 ? 40.198 5.674 68.738 1.00 9.98 131 SER A O 1
ATOM 940 N N . THR A 1 221 ? 41.287 6.872 67.169 1.00 10.32 132 THR A N 1
ATOM 941 C CA . THR A 1 221 ? 40.887 8.188 67.712 1.00 10.92 132 THR A CA 1
ATOM 942 C C . THR A 1 221 ? 39.367 8.371 67.728 1.00 10.52 132 THR A C 1
ATOM 943 O O . THR A 1 221 ? 38.915 9.260 68.499 1.00 11.28 132 THR A O 1
ATOM 947 N N . LEU A 1 222 ? 38.615 7.633 66.908 1.00 9.57 133 LEU A N 1
ATOM 948 C CA . LEU A 1 222 ? 37.131 7.746 66.934 1.00 9.41 133 LEU A CA 1
ATOM 949 C C . LEU A 1 222 ? 36.474 6.780 67.915 1.00 8.92 133 LEU A C 1
ATOM 950 O O . LEU A 1 222 ? 35.301 6.849 68.100 1.00 10.82 133 LEU A O 1
ATOM 955 N N . ASN A 1 223 ? 37.209 5.896 68.537 1.00 8.70 134 ASN A N 1
ATOM 956 C CA . ASN A 1 223 ? 36.573 4.909 69.436 1.00 9.27 134 ASN A CA 1
ATOM 957 C C . ASN A 1 223 ? 35.872 5.614 70.607 1.00 8.82 134 ASN A C 1
ATOM 958 O O . ASN A 1 223 ? 36.437 6.591 71.178 1.00 9.69 134 ASN A O 1
ATOM 963 N N . THR A 1 224 ? 34.669 5.152 70.959 1.00 9.35 135 THR A N 1
ATOM 964 C CA . THR A 1 224 ? 33.788 5.900 71.895 1.00 10.55 135 THR A CA 1
ATOM 965 C C . THR A 1 224 ? 33.979 5.411 73.333 1.00 10.07 135 THR A C 1
ATOM 966 O O . THR A 1 224 ? 33.321 6.022 74.219 1.00 12.00 135 THR A O 1
ATOM 970 N N . VAL A 1 225 ? 34.825 4.424 73.606 1.00 9.44 136 VAL A N 1
ATOM 971 C CA . VAL A 1 225 ? 34.898 3.946 74.999 1.00 9.65 136 VAL A CA 1
ATOM 972 C C . VAL A 1 225 ? 35.430 5.027 75.927 1.00 9.96 136 VAL A C 1
ATOM 973 O O . VAL A 1 225 ? 36.392 5.684 75.634 1.00 10.19 136 VAL A O 1
ATOM 977 N N . SER A 1 226 ? 34.797 5.145 77.091 1.00 10.30 137 SER A N 1
ATOM 978 C CA . SER A 1 226 ? 35.100 6.128 78.139 1.00 10.86 137 SER A CA 1
ATOM 979 C C . SER A 1 226 ? 35.198 5.356 79.446 1.00 10.18 137 SER A C 1
ATOM 980 O O . SER A 1 226 ? 34.411 4.487 79.706 1.00 11.42 137 SER A O 1
ATOM 983 N N . PRO A 1 227 ? 36.121 5.726 80.357 1.00 10.42 138 PRO A N 1
ATOM 984 C CA . PRO A 1 227 ? 37.011 6.884 80.232 1.00 10.44 138 PRO A CA 1
ATOM 985 C C . PRO A 1 227 ? 38.357 6.597 79.554 1.00 10.98 138 PRO A C 1
ATOM 986 O O . PRO A 1 227 ? 39.172 7.496 79.399 1.00 13.31 138 PRO A O 1
ATOM 990 N N . THR A 1 228 ? 38.561 5.367 79.107 1.00 10.04 139 THR A N 1
ATOM 991 C CA . THR A 1 228 ? 39.837 4.893 78.521 1.00 9.58 139 THR A CA 1
ATOM 992 C C . THR A 1 228 ? 39.529 4.438 77.105 1.00 9.72 139 THR A C 1
ATOM 993 O O . THR A 1 228 ? 38.902 3.376 76.910 1.00 9.99 139 THR A O 1
ATOM 997 N N . GLN A 1 229 ? 39.894 5.232 76.114 1.00 10.75 140 GLN A N 1
ATOM 998 C CA . GLN A 1 229 ? 39.600 4.924 74.714 1.00 9.84 140 GLN A CA 1
ATOM 999 C C . GLN A 1 229 ? 40.287 3.621 74.354 1.00 9.53 140 GLN A C 1
ATOM 1000 O O . GLN A 1 229 ? 41.441 3.379 74.803 1.00 10.95 140 GLN A O 1
ATOM 1006 N N . GLN A 1 230 ? 39.643 2.827 73.513 1.00 9.12 141 GLN A N 1
ATOM 1007 C CA . GLN A 1 230 ? 40.170 1.498 73.145 1.00 9.12 141 GLN A CA 1
ATOM 1008 C C . GLN A 1 230 ? 40.590 1.469 71.675 1.00 9.08 141 GLN A C 1
ATOM 1009 O O . GLN A 1 230 ? 40.145 2.299 70.877 1.00 10.71 141 GLN A O 1
ATOM 1015 N N . LYS A 1 231 ? 41.435 0.488 71.357 1.00 9.72 142 LYS A N 1
ATOM 1016 C CA . LYS A 1 231 ? 41.947 0.308 69.992 1.00 9.99 142 LYS A CA 1
ATOM 1017 C C . LYS A 1 231 ? 41.047 -0.595 69.161 1.00 9.05 142 LYS A C 1
ATOM 1018 O O . LYS A 1 231 ? 40.437 -1.556 69.653 1.00 8.86 142 LYS A O 1
ATOM 1022 N N . THR A 1 232 ? 41.035 -0.335 67.866 1.00 8.36 143 THR A N 1
ATOM 1023 C CA . THR A 1 232 ? 40.338 -1.237 66.916 1.00 8.45 143 THR A CA 1
ATOM 1024 C C . THR A 1 232 ? 41.077 -2.576 66.827 1.00 9.01 143 THR A C 1
ATOM 1025 O O . THR A 1 232 ? 42.272 -2.705 67.145 1.00 9.03 143 THR A O 1
ATOM 1029 N N . PHE A 1 233 ? 40.369 -3.541 66.288 1.00 8.22 144 PHE A N 1
ATOM 1030 C CA . PHE A 1 233 ? 40.932 -4.876 65.998 1.00 7.99 144 PHE A CA 1
ATOM 1031 C C . PHE A 1 233 ? 42.200 -4.715 65.144 1.00 8.65 144 PHE A C 1
ATOM 1032 O O . PHE A 1 233 ? 43.199 -5.397 65.368 1.00 8.42 144 PHE A O 1
ATOM 1040 N N . PHE A 1 234 ? 42.101 -3.917 64.072 1.00 8.61 145 PHE A N 1
ATOM 1041 C CA . PHE A 1 234 ? 43.272 -3.686 63.175 1.00 9.00 145 PHE A CA 1
ATOM 1042 C C . PHE A 1 234 ? 44.445 -3.087 63.960 1.00 8.73 145 PHE A C 1
ATOM 1043 O O . PHE A 1 234 ? 45.591 -3.522 63.779 1.00 9.15 145 PHE A O 1
ATOM 1051 N N . ASP A 1 235 ? 44.198 -2.043 64.728 1.00 9.53 146 ASP A N 1
ATOM 1052 C CA . ASP A 1 235 ? 45.269 -1.377 65.490 1.00 11.23 146 ASP A CA 1
ATOM 1053 C C . ASP A 1 235 ? 45.923 -2.385 66.439 1.00 10.78 146 ASP A C 1
ATOM 1054 O O . ASP A 1 235 ? 47.170 -2.416 66.519 1.00 12.51 146 ASP A O 1
ATOM 1059 N N . ASN A 1 236 ? 45.144 -3.237 67.118 1.00 10.56 147 ASN A N 1
ATOM 1060 C CA . ASN A 1 236 ? 45.714 -4.270 68.008 1.00 11.31 147 ASN A CA 1
ATOM 1061 C C . ASN A 1 236 ? 46.459 -5.335 67.214 1.00 10.79 147 ASN A C 1
ATOM 1062 O O . ASN A 1 236 ? 47.496 -5.796 67.712 1.00 12.76 147 ASN A O 1
ATOM 1067 N N . ALA A 1 237 ? 46.026 -5.689 66.026 1.00 10.28 148 ALA A N 1
ATOM 1068 C CA . ALA A 1 237 ? 46.701 -6.753 65.253 1.00 10.45 148 ALA A CA 1
ATOM 1069 C C . ALA A 1 237 ? 47.944 -6.264 64.528 1.00 10.10 148 ALA A C 1
ATOM 1070 O O . ALA A 1 237 ? 48.803 -7.075 64.176 1.00 11.44 148 ALA A O 1
ATOM 1072 N N A LYS A 1 238 ? 48.055 -4.964 64.251 0.29 11.43 149 LYS A N 1
ATOM 1073 N N B LYS A 1 238 ? 48.036 -4.966 64.303 0.71 10.74 149 LYS A N 1
ATOM 1074 C CA A LYS A 1 238 ? 48.907 -4.462 63.128 0.29 13.17 149 LYS A CA 1
ATOM 1075 C CA B LYS A 1 238 ? 48.911 -4.391 63.241 0.71 14.12 149 LYS A CA 1
ATOM 1076 C C A LYS A 1 238 ? 50.410 -4.694 63.379 0.29 14.18 149 LYS A C 1
ATOM 1077 C C B LYS A 1 238 ? 50.366 -4.841 63.417 0.71 14.60 149 LYS A C 1
ATOM 1078 O O A LYS A 1 238 ? 51.138 -4.817 62.375 0.29 14.68 149 LYS A O 1
ATOM 1079 O O B LYS A 1 238 ? 50.986 -5.296 62.442 0.71 15.13 149 LYS A O 1
ATOM 1086 N N . ALA A 1 239 ? 50.885 -4.752 64.627 1.00 15.84 150 ALA A N 1
ATOM 1087 C CA . ALA A 1 239 ? 52.307 -5.055 64.912 1.00 16.77 150 ALA A CA 1
ATOM 1088 C C . ALA A 1 239 ? 52.639 -6.511 64.555 1.00 15.13 150 ALA A C 1
ATOM 1089 O O . ALA A 1 239 ? 53.823 -6.797 64.227 1.00 17.51 150 ALA A O 1
ATOM 1091 N N . SER A 1 240 ? 51.671 -7.417 64.650 1.00 15.95 151 SER A N 1
ATOM 1092 C CA . SER A 1 240 ? 51.854 -8.866 64.412 1.00 14.87 151 SER A CA 1
ATOM 1093 C C . SER A 1 240 ? 51.702 -9.209 62.927 1.00 12.50 151 SER A C 1
ATOM 1094 O O . SER A 1 240 ? 52.152 -10.277 62.504 1.00 13.53 151 SER A O 1
ATOM 1097 N N . LEU A 1 241 ? 51.072 -8.331 62.156 1.00 11.64 152 LEU A N 1
ATOM 1098 C CA . LEU A 1 241 ? 50.799 -8.642 60.747 1.00 10.20 152 LEU A CA 1
ATOM 1099 C C . LEU A 1 241 ? 52.074 -8.694 59.918 1.00 11.17 152 LEU A C 1
ATOM 1100 O O . LEU A 1 241 ? 53.046 -7.964 60.194 1.00 11.50 152 LEU A O 1
ATOM 1105 N N . ASP A 1 242 ? 52.049 -9.454 58.839 1.00 10.47 153 ASP A N 1
ATOM 1106 C CA . ASP A 1 242 ? 53.222 -9.510 57.926 1.00 11.13 153 ASP A CA 1
ATOM 1107 C C . ASP A 1 242 ? 53.441 -8.130 57.290 1.00 11.27 153 ASP A C 1
ATOM 1108 O O . ASP A 1 242 ? 54.587 -7.782 57.043 1.00 12.43 153 ASP A O 1
ATOM 1113 N N . SER A 1 243 ? 52.370 -7.411 57.005 1.00 10.32 154 SER A N 1
ATOM 1114 C CA A SER A 1 243 ? 52.372 -6.042 56.450 0.84 10.94 154 SER A CA 1
ATOM 1115 C CA B SER A 1 243 ? 52.373 -6.033 56.463 0.16 10.63 154 SER A CA 1
ATOM 1116 C C . SER A 1 243 ? 51.231 -5.302 57.147 1.00 10.01 154 SER A C 1
ATOM 1117 O O . SER A 1 243 ? 50.153 -5.895 57.375 1.00 10.17 154 SER A O 1
ATOM 1122 N N . PRO A 1 244 ? 51.385 -3.999 57.465 1.00 10.42 155 PRO A N 1
ATOM 1123 C CA . PRO A 1 244 ? 50.389 -3.300 58.293 1.00 10.60 155 PRO A CA 1
ATOM 1124 C C . PRO A 1 244 ? 49.214 -2.793 57.462 1.00 9.25 155 PRO A C 1
ATOM 1125 O O . PRO A 1 244 ? 48.986 -1.587 57.379 1.00 10.38 155 PRO A O 1
ATOM 1129 N N . VAL A 1 245 ? 48.481 -3.728 56.889 1.00 8.72 156 VAL A N 1
ATOM 1130 C CA . VAL A 1 245 ? 47.426 -3.418 55.898 1.00 8.81 156 VAL A CA 1
ATOM 1131 C C . VAL A 1 245 ? 46.228 -4.315 56.119 1.00 8.26 156 VAL A C 1
ATOM 1132 O O . VAL A 1 245 ? 46.360 -5.454 56.625 1.00 8.25 156 VAL A O 1
ATOM 1136 N N . PHE A 1 246 ? 45.082 -3.865 55.611 1.00 7.33 157 PHE A N 1
ATOM 1137 C CA . PHE A 1 246 ? 43.985 -4.790 55.362 1.00 7.50 157 PHE A CA 1
ATOM 1138 C C . PHE A 1 246 ? 43.389 -4.395 54.022 1.00 7.12 157 PHE A C 1
ATOM 1139 O O . PHE A 1 246 ? 43.588 -3.238 53.551 1.00 7.68 157 PHE A O 1
ATOM 1147 N N . THR A 1 247 ? 42.676 -5.310 53.386 1.00 7.19 158 THR A N 1
ATOM 1148 C CA . THR A 1 247 ? 42.073 -5.035 52.076 1.00 7.53 158 THR A CA 1
ATOM 1149 C C . THR A 1 247 ? 40.614 -5.386 52.122 1.00 6.67 158 THR A C 1
ATOM 1150 O O . THR A 1 247 ? 40.200 -6.368 52.786 1.00 7.00 158 THR A O 1
ATOM 1154 N N . ALA A 1 248 ? 39.855 -4.612 51.380 1.00 6.90 159 ALA A N 1
ATOM 1155 C CA . ALA A 1 248 ? 38.431 -4.851 51.180 1.00 7.10 159 ALA A CA 1
ATOM 1156 C C . ALA A 1 248 ? 38.180 -5.196 49.723 1.00 6.95 159 ALA A C 1
ATOM 1157 O O . ALA A 1 248 ? 38.525 -4.388 48.846 1.00 7.54 159 ALA A O 1
ATOM 1159 N N . ASP A 1 249 ? 37.537 -6.326 49.492 1.00 6.95 160 ASP A N 1
ATOM 1160 C CA . ASP A 1 249 ? 37.224 -6.816 48.144 1.00 7.09 160 ASP A CA 1
ATOM 1161 C C . ASP A 1 249 ? 35.761 -7.210 48.171 1.00 7.05 160 ASP A C 1
ATOM 1162 O O . ASP A 1 249 ? 35.448 -8.408 48.295 1.00 7.75 160 ASP A O 1
ATOM 1167 N N . LEU A 1 250 ? 34.880 -6.228 48.079 1.00 7.21 161 LEU A N 1
ATOM 1168 C CA . LEU A 1 250 ? 33.441 -6.445 48.247 1.00 7.58 161 LEU A CA 1
ATOM 1169 C C . LEU A 1 250 ? 32.894 -6.928 46.923 1.00 7.48 161 LEU A C 1
ATOM 1170 O O . LEU A 1 250 ? 33.247 -6.387 45.866 1.00 8.75 161 LEU A O 1
ATOM 1175 N N . GLY A 1 251 ? 31.957 -7.865 46.967 1.00 8.16 162 GLY A N 1
ATOM 1176 C CA . GLY A 1 251 ? 31.273 -8.372 45.780 1.00 8.93 162 GLY A CA 1
ATOM 1177 C C . GLY A 1 251 ? 30.041 -7.599 45.378 1.00 9.17 162 GLY A C 1
ATOM 1178 O O . GLY A 1 251 ? 29.346 -7.057 46.224 1.00 11.97 162 GLY A O 1
ATOM 1179 N N . TYR A 1 252 ? 29.748 -7.589 44.105 1.00 11.45 163 TYR A N 1
ATOM 1180 C CA . TYR A 1 252 ? 28.450 -7.105 43.619 1.00 10.34 163 TYR A CA 1
ATOM 1181 C C . TYR A 1 252 ? 27.531 -8.308 43.603 1.00 10.44 163 TYR A C 1
ATOM 1182 O O . TYR A 1 252 ? 27.742 -9.276 42.794 1.00 10.87 163 TYR A O 1
ATOM 1191 N N . HIS A 1 253 ? 26.490 -8.259 44.444 1.00 10.53 164 HIS A N 1
ATOM 1192 C CA . HIS A 1 253 ? 25.480 -9.333 44.554 1.00 12.05 164 HIS A CA 1
ATOM 1193 C C . HIS A 1 253 ? 26.198 -10.686 44.717 1.00 11.77 164 HIS A C 1
ATOM 1194 O O . HIS A 1 253 ? 25.730 -11.708 44.183 1.00 13.85 164 HIS A O 1
ATOM 1201 N N . ALA A 1 254 ? 27.290 -10.717 45.484 1.00 10.69 165 ALA A N 1
ATOM 1202 C CA . ALA A 1 254 ? 28.104 -11.929 45.650 1.00 10.90 165 ALA A CA 1
ATOM 1203 C C . ALA A 1 254 ? 29.016 -11.722 46.842 1.00 9.15 165 ALA A C 1
ATOM 1204 O O . ALA A 1 254 ? 29.329 -10.603 47.242 1.00 9.30 165 ALA A O 1
ATOM 1206 N N . PRO A 1 255 ? 29.517 -12.813 47.450 1.00 9.36 166 PRO A N 1
ATOM 1207 C CA . PRO A 1 255 ? 30.503 -12.678 48.524 1.00 9.31 166 PRO A CA 1
ATOM 1208 C C . PRO A 1 255 ? 31.813 -12.085 48.009 1.00 8.36 166 PRO A C 1
ATOM 1209 O O . PRO A 1 255 ? 32.117 -12.075 46.806 1.00 9.97 166 PRO A O 1
ATOM 1213 N N . GLY A 1 256 ? 32.578 -11.585 48.975 1.00 8.60 167 GLY A N 1
ATOM 1214 C CA . GLY A 1 256 ? 33.873 -10.994 48.736 1.00 8.16 167 GLY A CA 1
ATOM 1215 C C . GLY A 1 256 ? 34.797 -11.351 49.902 1.00 7.12 167 GLY A C 1
ATOM 1216 O O . GLY A 1 256 ? 34.529 -12.331 50.663 1.00 7.49 167 GLY A O 1
ATOM 1217 N N . THR A 1 257 ? 35.845 -10.576 50.117 1.00 7.06 168 THR A N 1
ATOM 1218 C CA . THR A 1 257 ? 36.905 -10.947 51.087 1.00 7.42 168 THR A CA 1
ATOM 1219 C C . THR A 1 257 ? 37.462 -9.732 51.804 1.00 7.05 168 THR A C 1
ATOM 1220 O O . THR A 1 257 ? 37.737 -8.694 51.167 1.00 6.96 168 THR A O 1
ATOM 1224 N N . TYR A 1 258 ? 37.659 -9.866 53.094 1.00 6.39 169 TYR A N 1
ATOM 1225 C CA . TYR A 1 258 ? 38.559 -9.001 53.870 1.00 6.83 169 TYR A CA 1
ATOM 1226 C C . TYR A 1 258 ? 39.818 -9.750 54.220 1.00 6.83 169 TYR A C 1
ATOM 1227 O O . TYR A 1 258 ? 39.752 -10.833 54.854 1.00 7.54 169 TYR A O 1
ATOM 1236 N N . ASN A 1 259 ? 40.957 -9.220 53.826 1.00 7.15 170 ASN A N 1
ATOM 1237 C CA . ASN A 1 259 ? 42.258 -9.815 54.195 1.00 7.43 170 ASN A CA 1
ATOM 1238 C C . ASN A 1 259 ? 42.977 -8.865 55.125 1.00 7.00 170 ASN A C 1
ATOM 1239 O O . ASN A 1 259 ? 42.892 -7.630 54.959 1.00 7.92 170 ASN A O 1
ATOM 1244 N N . PHE A 1 260 ? 43.727 -9.432 56.026 1.00 7.65 171 PHE A N 1
ATOM 1245 C CA . PHE A 1 260 ? 44.559 -8.688 56.988 1.00 8.08 171 PHE A CA 1
ATOM 1246 C C . PHE A 1 260 ? 45.997 -9.144 56.826 1.00 7.97 171 PHE A C 1
ATOM 1247 O O . PHE A 1 260 ? 46.296 -10.361 56.942 1.00 8.65 171 PHE A O 1
ATOM 1255 N N . GLY A 1 261 ? 46.899 -8.188 56.637 1.00 8.34 172 GLY A N 1
ATOM 1256 C CA . GLY A 1 261 ? 48.337 -8.447 56.734 1.00 9.28 172 GLY A CA 1
ATOM 1257 C C . GLY A 1 261 ? 48.957 -8.827 55.406 1.00 9.09 172 GLY A C 1
ATOM 1258 O O . GLY A 1 261 ? 50.196 -8.974 55.388 1.00 10.10 172 GLY A O 1
ATOM 1259 N N . PHE A 1 262 ? 48.235 -8.878 54.302 1.00 10.39 173 PHE A N 1
ATOM 1260 C CA . PHE A 1 262 ? 48.843 -9.197 52.993 1.00 9.58 173 PHE A CA 1
ATOM 1261 C C . PHE A 1 262 ? 47.946 -8.646 51.904 1.00 8.96 173 PHE A C 1
ATOM 1262 O O . PHE A 1 262 ? 46.720 -8.501 52.100 1.00 9.38 173 PHE A O 1
ATOM 1270 N N A ILE A 1 263 ? 48.531 -8.450 50.740 0.55 9.87 174 ILE A N 1
ATOM 1271 N N B ILE A 1 263 ? 48.569 -8.369 50.755 0.45 10.13 174 ILE A N 1
ATOM 1272 C CA A ILE A 1 263 ? 47.799 -8.012 49.528 0.55 9.85 174 ILE A CA 1
ATOM 1273 C CA B ILE A 1 263 ? 47.906 -8.100 49.439 0.45 10.51 174 ILE A CA 1
ATOM 1274 C C A ILE A 1 263 ? 47.809 -9.192 48.547 0.55 10.00 174 ILE A C 1
ATOM 1275 C C B ILE A 1 263 ? 47.819 -9.388 48.633 0.45 10.18 174 ILE A C 1
ATOM 1276 O O A ILE A 1 263 ? 48.936 -9.609 48.143 0.55 10.81 174 ILE A O 1
ATOM 1277 O O B ILE A 1 263 ? 48.865 -10.038 48.346 0.45 10.79 174 ILE A O 1
ATOM 1286 N N . ASP A 1 264 ? 46.607 -9.721 48.259 1.00 10.70 175 ASP A N 1
ATOM 1287 C CA . ASP A 1 264 ? 46.405 -10.877 47.360 1.00 11.14 175 ASP A CA 1
ATOM 1288 C C . ASP A 1 264 ? 46.547 -10.380 45.936 1.00 10.64 175 ASP A C 1
ATOM 1289 O O . ASP A 1 264 ? 45.611 -9.755 45.407 1.00 10.47 175 ASP A O 1
ATOM 1294 N N . THR A 1 265 ? 47.696 -10.641 45.318 1.00 11.54 176 THR A N 1
ATOM 1295 C CA . THR A 1 265 ? 47.997 -10.078 43.989 1.00 13.96 176 THR A CA 1
ATOM 1296 C C . THR A 1 265 ? 47.148 -10.797 42.935 1.00 13.71 176 THR A C 1
ATOM 1297 O O . THR A 1 265 ? 47.187 -10.340 41.775 1.00 16.38 176 THR A O 1
ATOM 1301 N N . THR A 1 266 ? 46.409 -11.861 43.270 1.00 13.80 177 THR A N 1
ATOM 1302 C CA . THR A 1 266 ? 45.506 -12.545 42.303 1.00 15.51 177 THR A CA 1
ATOM 1303 C C . THR A 1 266 ? 44.106 -11.920 42.323 1.00 14.02 177 THR A C 1
ATOM 1304 O O . THR A 1 266 ? 43.275 -12.256 41.442 1.00 15.44 177 THR A O 1
ATOM 1308 N N . ALA A 1 267 ? 43.831 -10.991 43.236 1.00 11.66 178 ALA A N 1
ATOM 1309 C CA . ALA A 1 267 ? 42.455 -10.512 43.469 1.00 10.86 178 ALA A CA 1
ATOM 1310 C C . ALA A 1 267 ? 42.134 -9.239 42.668 1.00 10.07 178 ALA A C 1
ATOM 1311 O O . ALA A 1 267 ? 41.040 -8.714 42.806 1.00 11.73 178 ALA A O 1
ATOM 1313 N N . TYR A 1 268 ? 43.072 -8.708 41.897 1.00 10.10 179 TYR A N 1
ATOM 1314 C CA . TYR A 1 268 ? 42.850 -7.456 41.156 1.00 10.59 179 TYR A CA 1
ATOM 1315 C C . TYR A 1 268 ? 43.567 -7.557 39.818 1.00 11.10 179 TYR A C 1
ATOM 1316 O O . TYR A 1 268 ? 44.438 -8.430 39.608 1.00 12.16 179 TYR A O 1
ATOM 1325 N N . THR A 1 269 ? 43.186 -6.670 38.927 1.00 10.88 180 THR A N 1
ATOM 1326 C CA . THR A 1 269 ? 43.762 -6.564 37.578 1.00 11.85 180 THR A CA 1
ATOM 1327 C C . THR A 1 269 ? 44.643 -5.315 37.565 1.00 11.77 180 THR A C 1
ATOM 1328 O O . THR A 1 269 ? 44.452 -4.378 38.383 1.00 10.91 180 THR A O 1
ATOM 1332 N N . GLY A 1 270 ? 45.616 -5.277 36.656 1.00 11.54 181 GLY A N 1
ATOM 1333 C CA . GLY A 1 270 ? 46.509 -4.121 36.528 1.00 11.63 181 GLY A CA 1
ATOM 1334 C C . GLY A 1 270 ? 47.241 -3.843 37.818 1.00 10.80 181 GLY A C 1
ATOM 1335 O O . GLY A 1 270 ? 47.635 -4.753 38.526 1.00 11.26 181 GLY A O 1
ATOM 1336 N N A SER A 1 271 ? 47.442 -2.564 38.095 0.71 10.94 182 SER A N 1
ATOM 1337 N N B SER A 1 271 ? 47.430 -2.551 38.085 0.29 10.83 182 SER A N 1
ATOM 1338 C CA A SER A 1 271 ? 48.245 -2.140 39.261 0.71 10.96 182 SER A CA 1
ATOM 1339 C CA B SER A 1 271 ? 48.241 -2.031 39.211 0.29 10.71 182 SER A CA 1
ATOM 1340 C C A SER A 1 271 ? 47.345 -1.419 40.275 0.71 10.13 182 SER A C 1
ATOM 1341 C C B SE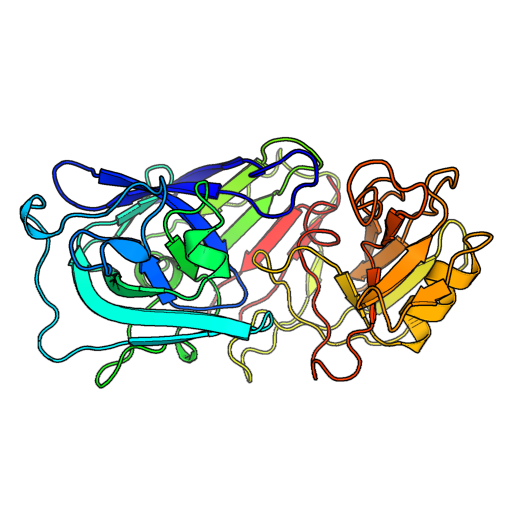R A 1 271 ? 47.326 -1.420 40.272 0.29 10.16 182 SER A C 1
ATOM 1342 O O A SER A 1 271 ? 46.233 -0.960 39.951 0.71 10.82 182 SER A O 1
ATOM 1343 O O B SER A 1 271 ? 46.182 -1.044 39.951 0.29 10.58 182 SER A O 1
ATOM 1348 N N . ILE A 1 272 ? 47.836 -1.326 41.498 1.00 9.52 183 ILE A N 1
ATOM 1349 C CA . ILE A 1 272 ? 47.180 -0.599 42.602 1.00 9.29 183 ILE A CA 1
ATOM 1350 C C . ILE A 1 272 ? 47.680 0.832 42.549 1.00 8.50 183 ILE A C 1
ATOM 1351 O O . ILE A 1 272 ? 48.903 1.039 42.565 1.00 9.94 183 ILE A O 1
ATOM 1356 N N . THR A 1 273 ? 46.792 1.812 42.517 1.00 7.99 184 THR A N 1
ATOM 1357 C CA . THR A 1 273 ? 47.157 3.229 42.642 1.00 8.39 184 THR A CA 1
ATOM 1358 C C . THR A 1 273 ? 46.935 3.674 44.086 1.00 7.88 184 THR A C 1
ATOM 1359 O O . THR A 1 273 ? 45.770 3.600 44.554 1.00 8.05 184 THR A O 1
ATOM 1363 N N . TYR A 1 274 ? 47.987 4.145 44.713 1.00 8.00 185 TYR A N 1
ATOM 1364 C CA . TYR A 1 274 ? 47.890 4.635 46.076 1.00 8.31 185 TYR A CA 1
ATOM 1365 C C . TYR A 1 274 ? 47.702 6.131 46.093 1.00 8.45 185 TYR A C 1
ATOM 1366 O O . TYR A 1 274 ? 48.243 6.877 45.241 1.00 9.66 185 TYR A O 1
ATOM 1375 N N . THR A 1 275 ? 46.973 6.595 47.080 1.00 8.56 186 THR A N 1
ATOM 1376 C CA . THR A 1 275 ? 46.625 8.011 47.240 1.00 8.63 186 THR A CA 1
ATOM 1377 C C . THR A 1 275 ? 46.728 8.395 48.718 1.00 8.55 186 THR A C 1
ATOM 1378 O O . THR A 1 275 ? 46.532 7.548 49.630 1.00 8.84 186 THR A O 1
ATOM 1382 N N . ALA A 1 276 ? 46.983 9.673 48.953 1.00 9.33 187 ALA A N 1
ATOM 1383 C CA . ALA A 1 276 ? 47.170 10.157 50.332 1.00 9.30 187 ALA A CA 1
ATOM 1384 C C . ALA A 1 276 ? 45.902 10.093 51.172 1.00 9.60 187 ALA A C 1
ATOM 1385 O O . ALA A 1 276 ? 44.779 10.291 50.667 1.00 10.16 187 ALA A O 1
ATOM 1387 N N . VAL A 1 277 ? 46.126 9.928 52.466 1.00 9.53 188 VAL A N 1
ATOM 1388 C CA . VAL A 1 277 ? 45.018 9.883 53.446 1.00 9.85 188 VAL A CA 1
ATOM 1389 C C . VAL A 1 277 ? 45.243 10.951 54.508 1.00 10.79 188 VAL A C 1
ATOM 1390 O O . VAL A 1 277 ? 46.405 11.142 54.910 1.00 11.72 188 VAL A O 1
ATOM 1394 N N . SER A 1 278 ? 44.188 11.674 54.856 1.00 10.39 189 SER A N 1
ATOM 1395 C CA . SER A 1 278 ? 44.160 12.521 56.067 1.00 11.48 189 SER A CA 1
ATOM 1396 C C . SER A 1 278 ? 43.479 11.725 57.166 1.00 10.92 189 SER A C 1
ATOM 1397 O O . SER A 1 278 ? 42.394 11.218 56.963 1.00 10.76 189 SER A O 1
ATOM 1400 N N . THR A 1 279 ? 44.096 11.656 58.329 1.00 12.06 190 THR A N 1
ATOM 1401 C CA . THR A 1 279 ? 43.493 11.014 59.509 1.00 12.07 190 THR A CA 1
ATOM 1402 C C . THR A 1 279 ? 42.887 12.070 60.433 1.00 12.19 190 THR A C 1
ATOM 1403 O O . THR A 1 279 ? 42.517 11.692 61.544 1.00 13.54 190 THR A O 1
ATOM 1407 N N . LYS A 1 280 ? 42.798 13.328 60.004 1.00 14.32 191 LYS A N 1
ATOM 1408 C CA . LYS A 1 280 ? 42.401 14.463 60.868 1.00 14.37 191 LYS A CA 1
ATOM 1409 C C . LYS A 1 280 ? 41.032 14.254 61.497 1.00 14.36 191 LYS A C 1
ATOM 1410 O O . LYS A 1 280 ? 40.864 14.659 62.678 1.00 17.55 191 LYS A O 1
ATOM 1412 N N . GLN A 1 281 ? 40.118 13.651 60.758 1.00 13.55 192 GLN A N 1
ATOM 1413 C CA . GLN A 1 281 ? 38.730 13.424 61.203 1.00 12.71 192 GLN A CA 1
ATOM 1414 C C . GLN A 1 281 ? 38.575 11.971 61.647 1.00 11.73 192 GLN A C 1
ATOM 1415 O O . GLN A 1 281 ? 37.466 11.601 61.932 1.00 13.03 192 GLN A O 1
ATOM 1421 N N . GLY A 1 282 ? 39.660 11.190 61.736 1.00 10.54 193 GLY A N 1
ATOM 1422 C CA . GLY A 1 282 ? 39.591 9.780 62.176 1.00 9.63 193 GLY A CA 1
ATOM 1423 C C . GLY A 1 282 ? 39.188 8.820 61.100 1.00 8.59 193 GLY A C 1
ATOM 1424 O O . GLY A 1 282 ? 39.072 7.604 61.405 1.00 9.26 193 GLY A O 1
ATOM 1425 N N . PHE A 1 283 ? 38.942 9.281 59.882 1.00 8.71 194 PHE A N 1
ATOM 1426 C CA . PHE A 1 283 ? 38.479 8.426 58.767 1.00 8.19 194 PHE A CA 1
ATOM 1427 C C . PHE A 1 283 ? 39.657 8.103 57.830 1.00 8.23 194 PHE A C 1
ATOM 1428 O O . PHE A 1 283 ? 40.684 8.794 57.794 1.00 8.89 194 PHE A O 1
ATOM 1436 N N . TRP A 1 284 ? 39.372 7.164 56.922 1.00 8.45 195 TRP A N 1
ATOM 1437 C CA . TRP A 1 284 ? 40.190 6.931 55.708 1.00 8.27 195 TRP A CA 1
ATOM 1438 C C . TRP A 1 284 ? 39.746 7.974 54.686 1.00 8.17 195 TRP A C 1
ATOM 1439 O O . TRP A 1 284 ? 39.025 7.641 53.733 1.00 9.05 195 TRP A O 1
ATOM 1450 N N . GLU A 1 285 ? 40.224 9.213 54.879 1.00 8.36 196 GLU A N 1
ATOM 1451 C CA . GLU A 1 285 ? 39.783 10.374 54.099 1.00 9.00 196 GLU A CA 1
ATOM 1452 C C . GLU A 1 285 ? 40.829 10.642 53.006 1.00 8.50 196 GLU A C 1
ATOM 1453 O O . GLU A 1 285 ? 42.032 10.709 53.256 1.00 9.90 196 GLU A O 1
ATOM 1459 N N . TRP A 1 286 ? 40.376 10.788 51.791 1.00 9.04 197 TRP A N 1
ATOM 1460 C CA . TRP A 1 286 ? 41.236 10.927 50.595 1.00 8.88 197 TRP A CA 1
ATOM 1461 C C . TRP A 1 286 ? 40.573 11.854 49.601 1.00 8.33 197 TRP A C 1
ATOM 1462 O O . TRP A 1 286 ? 39.452 12.323 49.862 1.00 8.65 197 TRP A O 1
ATOM 1473 N N . THR A 1 287 ? 41.281 12.180 48.521 1.00 8.85 198 THR A N 1
ATOM 1474 C CA . THR A 1 287 ? 40.759 13.122 47.521 1.00 8.62 198 THR A CA 1
ATOM 1475 C C . THR A 1 287 ? 40.739 12.456 46.158 1.00 8.52 198 THR A C 1
ATOM 1476 O O . THR A 1 287 ? 41.817 12.177 45.618 1.00 8.98 198 THR A O 1
ATOM 1480 N N . SER A 1 288 ? 39.543 12.167 45.669 1.00 8.97 199 SER A N 1
ATOM 1481 C CA . SER A 1 288 ? 39.397 11.706 44.293 1.00 8.81 199 SER A CA 1
ATOM 1482 C C . SER A 1 288 ? 39.781 12.828 43.340 1.00 8.55 199 SER A C 1
ATOM 1483 O O . SER A 1 288 ? 39.535 14.034 43.666 1.00 9.72 199 SER A O 1
ATOM 1486 N N . THR A 1 289 ? 40.246 12.461 42.163 1.00 8.49 200 THR A N 1
ATOM 1487 C CA . THR A 1 289 ? 40.707 13.410 41.145 1.00 9.30 200 THR A CA 1
ATOM 1488 C C . THR A 1 289 ? 39.610 13.777 40.151 1.00 8.99 200 THR A C 1
ATOM 1489 O O . THR A 1 289 ? 39.896 14.642 39.294 1.00 10.16 200 THR A O 1
ATOM 1493 N N . GLY A 1 290 ? 38.438 13.176 40.225 1.00 8.72 201 GLY A N 1
ATOM 1494 C CA . GLY A 1 290 ? 37.322 13.611 39.377 1.00 8.90 201 GLY A CA 1
ATOM 1495 C C . GLY A 1 290 ? 36.390 12.487 39.021 1.00 8.62 201 GLY A C 1
ATOM 1496 O O . GLY A 1 290 ? 36.381 11.429 39.705 1.00 8.29 201 GLY A O 1
ATOM 1497 N N . TYR A 1 291 ? 35.573 12.714 37.985 1.00 8.01 202 TYR A N 1
ATOM 1498 C CA . TYR A 1 291 ? 34.537 11.718 37.668 1.00 8.08 202 TYR A CA 1
ATOM 1499 C C . TYR A 1 291 ? 34.174 11.814 36.207 1.00 8.36 202 TYR A C 1
ATOM 1500 O O . TYR A 1 291 ? 34.394 12.850 35.523 1.00 8.63 202 TYR A O 1
ATOM 1509 N N . ALA A 1 292 ? 33.517 10.768 35.748 1.00 8.55 203 ALA A N 1
ATOM 1510 C CA . ALA A 1 292 ? 32.836 10.761 34.446 1.00 9.13 203 ALA A CA 1
ATOM 1511 C C . ALA A 1 292 ? 31.492 10.070 34.619 1.00 8.30 203 ALA A C 1
ATOM 1512 O O . ALA A 1 292 ? 31.348 9.175 35.499 1.00 9.23 203 ALA A O 1
ATOM 1514 N N . VAL A 1 293 ? 30.540 10.449 33.779 1.00 9.15 204 VAL A N 1
ATOM 1515 C CA . VAL A 1 293 ? 29.213 9.797 33.748 1.00 9.73 204 VAL A CA 1
ATOM 1516 C C . VAL A 1 293 ? 29.133 9.004 32.446 1.00 9.14 204 VAL A C 1
ATOM 1517 O O . VAL A 1 293 ? 29.237 9.581 31.309 1.00 10.34 204 VAL A O 1
ATOM 1521 N N . GLY A 1 294 ? 28.892 7.708 32.528 1.00 9.84 205 GLY A N 1
ATOM 1522 C CA . GLY A 1 294 ? 28.807 6.858 31.336 1.00 10.55 205 GLY A CA 1
ATOM 1523 C C . GLY A 1 294 ? 30.046 7.015 30.483 1.00 11.25 205 GLY A C 1
ATOM 1524 O O . GLY A 1 294 ? 31.172 6.974 31.002 1.00 12.00 205 GLY A O 1
ATOM 1525 N N . SER A 1 295 ? 29.828 7.215 29.191 1.00 12.18 206 SER A N 1
ATOM 1526 C CA A SER A 1 295 ? 30.906 7.318 28.178 0.75 13.68 206 SER A CA 1
ATOM 1527 C CA B SER A 1 295 ? 30.859 7.333 28.133 0.25 13.39 206 SER A CA 1
ATOM 1528 C C . SER A 1 295 ? 31.364 8.774 28.066 1.00 13.59 206 SER A C 1
ATOM 1529 O O . SER A 1 295 ? 32.203 9.068 27.174 1.00 15.23 206 SER A O 1
ATOM 1534 N N . GLY A 1 296 ? 30.892 9.650 28.959 1.00 13.62 207 GLY A N 1
ATOM 1535 C CA . GLY A 1 296 ? 31.213 11.087 28.933 1.00 14.21 207 GLY A CA 1
ATOM 1536 C C . GLY A 1 296 ? 32.668 11.378 29.225 1.00 14.35 207 GLY A C 1
ATOM 1537 O O . GLY A 1 296 ? 33.406 10.508 29.715 1.00 14.35 207 GLY 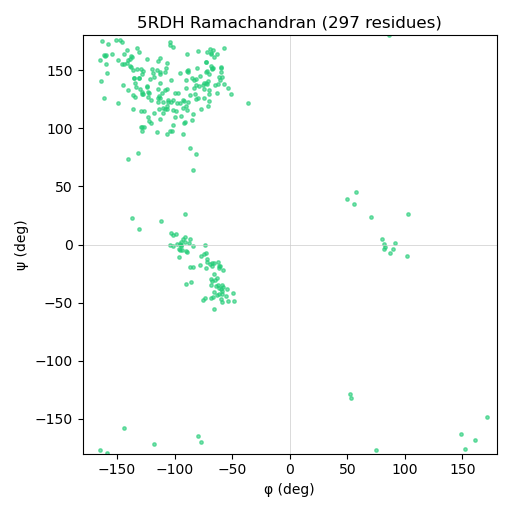A O 1
ATOM 1538 N N . THR A 1 297 ? 33.091 12.605 28.977 1.00 14.88 208 THR A N 1
ATOM 1539 C CA . THR A 1 297 ? 34.481 13.022 29.239 1.00 15.69 208 THR A CA 1
ATOM 1540 C C . THR A 1 297 ? 34.674 13.132 30.739 1.00 14.22 208 THR A C 1
ATOM 1541 O O . THR A 1 297 ? 33.717 13.468 31.487 1.00 16.12 208 THR A O 1
ATOM 1545 N N . PHE A 1 298 ? 35.885 12.870 31.146 1.00 12.20 209 PHE A N 1
ATOM 1546 C CA . PHE A 1 298 ? 36.268 12.917 32.565 1.00 11.76 209 PHE A CA 1
ATOM 1547 C C . PHE A 1 298 ? 36.377 14.391 32.980 1.00 11.37 209 PHE A C 1
ATOM 1548 O O . PHE A 1 298 ? 37.104 15.195 32.329 1.00 13.01 209 PHE A O 1
ATOM 1556 N N . LYS A 1 299 ? 35.790 14.727 34.126 1.00 10.25 210 LYS A N 1
ATOM 1557 C CA . LYS A 1 299 ? 35.853 16.062 34.743 1.00 10.98 210 LYS A CA 1
ATOM 1558 C C . LYS A 1 299 ? 36.931 15.998 35.819 1.00 10.19 210 LYS A C 1
ATOM 1559 O O . LYS A 1 299 ? 36.748 15.278 36.826 1.00 9.94 210 LYS A O 1
ATOM 1565 N N . SER A 1 300 ? 38.004 16.737 35.637 1.00 11.77 211 SER A N 1
ATOM 1566 C CA . SER A 1 300 ? 39.071 16.835 36.644 1.00 12.76 211 SER A CA 1
ATOM 1567 C C . SER A 1 300 ? 38.586 17.764 37.736 1.00 11.32 211 SER A C 1
ATOM 1568 O O . SER A 1 300 ? 38.474 18.983 37.440 1.00 14.12 211 SER A O 1
ATOM 1571 N N . THR A 1 301 ? 38.438 17.266 38.956 1.00 11.00 212 THR A N 1
ATOM 1572 C CA . THR A 1 301 ? 37.988 18.078 40.095 1.00 12.29 212 THR A CA 1
ATOM 1573 C C . THR A 1 301 ? 38.315 17.310 41.365 1.00 10.98 212 THR A C 1
ATOM 1574 O O . THR A 1 301 ? 38.121 16.054 41.396 1.00 11.28 212 THR A O 1
ATOM 1578 N N . SER A 1 302 ? 38.756 18.003 42.384 1.00 11.14 213 SER A N 1
ATOM 1579 C CA . SER A 1 302 ? 39.107 17.362 43.667 1.00 11.01 213 SER A CA 1
ATOM 1580 C C . SER A 1 302 ? 37.850 17.080 44.473 1.00 10.35 213 SER A C 1
ATOM 1581 O O . SER A 1 302 ? 37.079 18.035 44.701 1.00 12.87 213 SER A O 1
ATOM 1584 N N . ILE A 1 303 ? 37.659 15.836 44.902 1.00 9.21 214 ILE A N 1
ATOM 1585 C CA . ILE A 1 303 ? 36.456 15.457 45.698 1.00 9.94 214 ILE A CA 1
ATOM 1586 C C . ILE A 1 303 ? 36.981 14.777 46.944 1.00 9.09 214 ILE A C 1
ATOM 1587 O O . ILE A 1 303 ? 37.419 13.603 46.894 1.00 9.58 214 ILE A O 1
ATOM 1592 N N . ASP A 1 304 ? 37.022 15.483 48.047 1.00 9.77 215 ASP A N 1
ATOM 1593 C CA A ASP A 1 304 ? 37.451 14.942 49.360 0.49 9.84 215 ASP A CA 1
ATOM 1594 C CA B ASP A 1 304 ? 37.468 14.918 49.335 0.51 9.53 215 ASP A CA 1
ATOM 1595 C C . ASP A 1 304 ? 36.362 14.016 49.883 1.00 9.14 215 ASP A C 1
ATOM 1596 O O . ASP A 1 304 ? 35.211 14.460 49.958 1.00 10.92 215 ASP A O 1
ATOM 1605 N N . GLY A 1 305 ? 36.679 12.830 50.326 1.00 8.38 216 GLY A N 1
ATOM 1606 C CA . GLY A 1 305 ? 35.641 11.955 50.899 1.00 8.39 216 GLY A CA 1
ATOM 1607 C C . GLY A 1 305 ? 36.285 10.829 51.673 1.00 7.82 216 GLY A C 1
ATOM 1608 O O . GLY A 1 305 ? 37.519 10.754 51.752 1.00 9.31 216 GLY A O 1
ATOM 1609 N N . ILE A 1 306 ? 35.426 9.941 52.179 1.00 7.70 217 ILE A N 1
ATOM 1610 C CA . ILE A 1 306 ? 35.926 8.851 53.024 1.00 8.36 217 ILE A CA 1
ATOM 1611 C C . ILE A 1 306 ? 35.632 7.508 52.380 1.00 7.89 217 ILE A C 1
ATOM 1612 O O . ILE A 1 306 ? 34.566 7.319 51.771 1.00 9.08 217 ILE A O 1
ATOM 1617 N N . ALA A 1 307 ? 36.533 6.564 52.541 1.00 7.58 218 ALA A N 1
ATOM 1618 C CA . ALA A 1 307 ? 36.325 5.172 52.127 1.00 8.00 218 ALA A CA 1
ATOM 1619 C C . ALA A 1 307 ? 35.580 4.479 53.267 1.00 7.95 218 ALA A C 1
ATOM 1620 O O . ALA A 1 307 ? 36.214 4.243 54.331 1.00 8.42 218 ALA A O 1
ATOM 1622 N N . ASP A 1 308 ? 34.304 4.187 53.096 1.00 8.20 219 ASP A N 1
ATOM 1623 C CA . ASP A 1 308 ? 33.435 3.735 54.202 1.00 8.00 219 ASP A CA 1
ATOM 1624 C C . ASP A 1 308 ? 32.702 2.461 53.843 1.00 8.34 219 ASP A C 1
ATOM 1625 O O . ASP A 1 308 ? 31.593 2.531 53.235 1.00 8.38 219 ASP A O 1
ATOM 1630 N N . THR A 1 309 ? 33.210 1.317 54.260 1.00 7.38 220 THR A N 1
ATOM 1631 C CA . THR A 1 309 ? 32.547 0.037 53.962 1.00 7.32 220 THR A CA 1
ATOM 1632 C C . THR A 1 309 ? 31.218 -0.091 54.699 1.00 7.48 220 THR A C 1
ATOM 1633 O O . THR A 1 309 ? 30.430 -0.932 54.321 1.00 8.01 220 THR A O 1
ATOM 1637 N N . GLY A 1 310 ? 30.989 0.689 55.744 1.00 7.55 221 GLY A N 1
ATOM 1638 C CA . GLY A 1 310 ? 29.739 0.623 56.507 1.00 7.71 221 GLY A CA 1
ATOM 1639 C C . GLY A 1 310 ? 28.646 1.489 55.965 1.00 7.49 221 GLY A C 1
ATOM 1640 O O . GLY A 1 310 ? 27.533 1.480 56.569 1.00 8.90 221 GLY A O 1
ATOM 1641 N N . THR A 1 311 ? 28.863 2.211 54.860 1.00 7.57 222 THR A N 1
ATOM 1642 C CA . THR A 1 311 ? 27.809 2.984 54.198 1.00 7.70 222 THR A CA 1
ATOM 1643 C C . THR A 1 311 ? 27.442 2.300 52.888 1.00 7.77 222 THR A C 1
ATOM 1644 O O . THR A 1 311 ? 28.367 1.908 52.149 1.00 8.26 222 THR A O 1
ATOM 1648 N N . THR A 1 312 ? 26.157 2.125 52.625 1.00 7.31 223 THR A N 1
ATOM 1649 C CA . THR A 1 312 ? 25.727 1.358 51.431 1.00 7.86 223 THR A CA 1
ATOM 1650 C C . THR A 1 312 ? 26.050 2.100 50.138 1.00 7.43 223 THR A C 1
ATOM 1651 O O . THR A 1 312 ? 26.566 1.480 49.179 1.00 8.18 223 THR A O 1
ATOM 1655 N N . LEU A 1 313 ? 25.739 3.381 50.109 1.00 6.81 224 LEU A N 1
ATOM 1656 C CA . LEU A 1 313 ? 25.676 4.150 48.856 1.00 7.10 224 LEU A CA 1
ATOM 1657 C C . LEU A 1 313 ? 26.877 5.073 48.657 1.00 6.84 224 LEU A C 1
ATOM 1658 O O . LEU A 1 313 ? 27.783 5.182 49.528 1.00 8.29 224 LEU A O 1
ATOM 1663 N N . LEU A 1 314 ? 26.910 5.695 47.478 1.00 6.33 225 LEU A N 1
ATOM 1664 C CA . LEU A 1 314 ? 27.958 6.676 47.126 1.00 6.86 225 LEU A CA 1
ATOM 1665 C C . LEU A 1 314 ? 27.359 8.056 47.292 1.00 6.66 225 LEU A C 1
ATOM 1666 O O . LEU A 1 314 ? 26.388 8.397 46.569 1.00 7.59 225 LEU A O 1
ATOM 1671 N N . TYR A 1 315 ? 27.850 8.857 48.204 1.00 6.61 226 TYR A N 1
ATOM 1672 C CA . TYR A 1 315 ? 27.327 10.216 48.491 1.00 6.72 226 TYR A CA 1
ATOM 1673 C C . TYR A 1 315 ? 28.363 11.243 48.026 1.00 6.86 226 TYR A C 1
ATOM 1674 O O . TYR A 1 315 ? 29.512 11.263 48.558 1.00 8.05 226 TYR A O 1
ATOM 1683 N N . LEU A 1 316 ? 27.982 12.068 47.078 1.00 6.95 227 LEU A N 1
ATOM 1684 C CA . LEU A 1 316 ? 28.882 13.009 46.400 1.00 7.05 227 LEU A CA 1
ATOM 1685 C C . LEU A 1 316 ? 28.243 14.366 46.342 1.00 7.01 227 LEU A C 1
ATOM 1686 O O . LEU A 1 316 ? 27.056 14.515 46.591 1.00 7.02 227 LEU A O 1
ATOM 1691 N N . PRO A 1 317 ? 29.001 15.413 45.966 1.00 7.07 228 PRO A N 1
ATOM 1692 C CA . PRO A 1 317 ? 28.412 16.736 45.927 1.00 7.40 228 PRO A CA 1
ATOM 1693 C C . PRO A 1 317 ? 27.216 16.810 44.970 1.00 7.02 228 PRO A C 1
ATOM 1694 O O . PRO A 1 317 ? 27.150 16.120 43.971 1.00 6.80 228 PRO A O 1
ATOM 1698 N N . ALA A 1 318 ? 26.332 17.728 45.280 1.00 7.43 229 ALA A N 1
ATOM 1699 C CA . ALA A 1 318 ? 25.060 17.841 44.526 1.00 7.20 229 ALA A CA 1
ATOM 1700 C C . ALA A 1 318 ? 25.305 18.096 43.055 1.00 6.82 229 ALA A C 1
ATOM 1701 O O . ALA A 1 318 ? 24.500 17.614 42.246 1.00 7.98 229 ALA A O 1
ATOM 1703 N N . THR A 1 319 ? 26.327 18.838 42.698 1.00 7.02 230 THR A N 1
ATOM 1704 C CA . THR A 1 319 ? 26.641 19.110 41.291 1.00 7.28 230 THR A CA 1
ATOM 1705 C C . THR A 1 319 ? 26.910 17.798 40.552 1.00 7.42 230 THR A C 1
ATOM 1706 O O . THR A 1 319 ? 26.442 17.578 39.451 1.00 8.45 230 THR A O 1
ATOM 1710 N N . VAL A 1 320 ? 27.715 16.958 41.159 1.00 7.25 231 VAL A N 1
ATOM 1711 C CA . VAL A 1 320 ? 28.187 15.691 40.542 1.00 7.66 231 VAL A CA 1
ATOM 1712 C C . VAL A 1 320 ? 26.978 14.758 40.389 1.00 7.23 231 VAL A C 1
ATOM 1713 O O . VAL A 1 320 ? 26.766 14.123 39.348 1.00 7.82 231 VAL A O 1
ATOM 1717 N N . VAL A 1 321 ? 26.173 14.676 41.452 1.00 7.52 232 VAL A N 1
ATOM 1718 C CA . VAL A 1 321 ? 25.013 13.775 41.496 1.00 7.11 232 VAL A CA 1
ATOM 1719 C C . VAL A 1 321 ? 23.967 14.224 40.456 1.00 6.44 232 VAL A C 1
ATOM 1720 O O . VAL A 1 321 ? 23.373 13.394 39.779 1.00 6.99 232 VAL A O 1
ATOM 1724 N N . SER A 1 322 ? 23.771 15.536 40.353 1.00 6.95 233 SER A N 1
ATOM 1725 C CA . SER A 1 322 ? 22.817 16.068 39.365 1.00 6.83 233 SER A CA 1
ATOM 1726 C C . SER A 1 322 ? 23.291 15.714 37.949 1.00 7.17 233 SER A C 1
ATOM 1727 O O . SER A 1 322 ? 22.481 15.317 37.072 1.00 7.70 233 SER A O 1
ATOM 1730 N N . ALA A 1 323 ? 24.568 15.857 37.682 1.00 6.87 234 ALA A N 1
ATOM 1731 C CA . ALA A 1 323 ? 25.118 15.526 36.361 1.00 7.57 234 ALA A CA 1
ATOM 1732 C C . ALA A 1 323 ? 24.910 14.039 36.051 1.00 7.25 234 ALA A C 1
ATOM 1733 O O . ALA A 1 323 ? 24.730 13.699 34.900 1.00 8.33 234 ALA A O 1
ATOM 1735 N N . TYR A 1 324 ? 25.038 13.163 37.052 1.00 7.03 235 TYR A N 1
ATOM 1736 C CA . TYR A 1 324 ? 24.816 11.732 36.832 1.00 6.97 235 TYR A CA 1
ATOM 1737 C C . TYR A 1 324 ? 23.334 11.490 36.470 1.00 7.05 235 TYR A C 1
ATOM 1738 O O . TYR A 1 324 ? 23.018 10.917 35.413 1.00 7.43 235 TYR A O 1
ATOM 1747 N N . TRP A 1 325 ? 22.415 11.947 37.319 1.00 7.53 236 TRP A N 1
ATOM 1748 C CA . TRP A 1 325 ? 20.985 11.569 37.140 1.00 7.59 236 TRP A CA 1
ATOM 1749 C C . TRP A 1 325 ? 20.354 12.286 35.951 1.00 7.59 236 TRP A C 1
ATOM 1750 O O . TRP A 1 325 ? 19.355 11.793 35.415 1.00 8.12 236 TRP A O 1
ATOM 1761 N N . ALA A 1 326 ? 20.962 13.394 35.512 1.00 7.32 237 ALA A N 1
ATOM 1762 C CA . ALA A 1 326 ? 20.488 14.074 34.296 1.00 7.19 237 ALA A CA 1
ATOM 1763 C C . ALA A 1 326 ? 20.599 13.149 33.080 1.00 8.11 237 ALA A C 1
ATOM 1764 O O . ALA A 1 326 ? 19.928 13.407 32.049 1.00 9.31 237 ALA A O 1
ATOM 1766 N N . GLN A 1 327 ? 21.424 12.108 33.155 1.00 8.03 238 GLN A N 1
ATOM 1767 C CA . GLN A 1 327 ? 21.603 11.189 32.015 1.00 8.99 238 GLN A CA 1
ATOM 1768 C C . GLN A 1 327 ? 20.621 10.035 32.100 1.00 9.39 238 GLN A C 1
ATOM 1769 O O . GLN A 1 327 ? 20.687 9.122 31.228 1.00 11.79 238 GLN A O 1
ATOM 1775 N N . VAL A 1 328 ? 19.686 10.041 33.039 1.00 9.04 239 VAL A N 1
ATOM 1776 C CA . VAL A 1 328 ? 18.681 8.967 33.190 1.00 8.94 239 VAL A CA 1
ATOM 1777 C C . VAL A 1 328 ? 17.281 9.572 32.988 1.00 9.20 239 VAL A C 1
ATOM 1778 O O . VAL A 1 328 ? 16.873 10.385 33.799 1.00 9.94 239 VAL A O 1
ATOM 1782 N N . SER A 1 329 ? 16.596 9.176 31.913 1.00 11.08 240 SER A N 1
ATOM 1783 C CA A SER A 1 329 ? 15.249 9.716 31.583 0.67 12.56 240 SER A CA 1
ATOM 1784 C CA B SER A 1 329 ? 15.246 9.706 31.575 0.33 11.98 240 SER A CA 1
ATOM 1785 C C . SER A 1 329 ? 14.314 9.465 32.762 1.00 11.45 240 SER A C 1
ATOM 1786 O O . SER A 1 329 ? 14.161 8.298 33.176 1.00 10.63 240 SER A O 1
ATOM 1791 N N . GLY A 1 330 ? 13.694 10.535 33.236 1.00 12.14 241 GLY A N 1
ATOM 1792 C CA . GLY A 1 330 ? 12.689 10.472 34.301 1.00 12.83 241 GLY A CA 1
ATOM 1793 C C . GLY A 1 330 ? 13.289 10.368 35.688 1.00 11.98 241 GLY A C 1
ATOM 1794 O O . GLY A 1 330 ? 12.494 10.306 36.619 1.00 13.91 241 GLY A O 1
ATOM 1795 N N . ALA A 1 331 ? 14.600 10.442 35.861 1.00 9.95 242 ALA A N 1
ATOM 1796 C CA . ALA A 1 331 ? 15.152 10.465 37.224 1.00 9.18 242 ALA A CA 1
ATOM 1797 C C . ALA A 1 331 ? 14.875 11.822 37.856 1.00 9.40 242 ALA A C 1
ATOM 1798 O O . ALA A 1 331 ? 14.924 12.845 37.146 1.00 11.99 242 ALA A O 1
ATOM 1800 N N . LYS A 1 332 ? 14.689 11.854 39.167 1.00 9.66 243 LYS A N 1
ATOM 1801 C CA . LYS A 1 332 ? 14.417 13.114 39.849 1.00 11.16 243 LYS A CA 1
ATOM 1802 C C . LYS A 1 332 ? 14.751 12.921 41.314 1.00 9.81 243 LYS A C 1
ATOM 1803 O O . LYS A 1 332 ? 14.784 11.791 41.816 1.00 9.67 243 LYS A O 1
ATOM 1807 N N . SER A 1 333 ? 15.056 14.026 41.983 1.00 10.34 244 SER A N 1
ATOM 1808 C CA . SER A 1 333 ? 15.206 14.038 43.437 1.00 10.69 244 SER A CA 1
ATOM 1809 C C . SER A 1 333 ? 13.827 14.134 44.067 1.00 10.81 244 SER A C 1
ATOM 1810 O O . SER A 1 333 ? 13.059 15.080 43.761 1.00 13.75 244 SER A O 1
ATOM 1813 N N . SER A 1 334 ? 13.522 13.201 44.932 1.00 12.71 245 SER A N 1
ATOM 1814 C CA . SER A 1 334 ? 12.223 13.095 45.625 1.00 13.67 245 SER A CA 1
ATOM 1815 C C . SER A 1 334 ? 12.442 13.444 47.106 1.00 15.24 245 SER A C 1
ATOM 1816 O O . SER A 1 334 ? 13.133 12.692 47.841 1.00 14.00 245 SER A O 1
ATOM 1819 N N . SER A 1 335 ? 11.882 14.567 47.564 1.00 17.00 246 SER A N 1
ATOM 1820 C CA A SER A 1 335 ? 11.985 14.934 49.000 0.61 18.57 246 SER A CA 1
ATOM 1821 C CA B SER A 1 335 ? 11.934 14.964 48.994 0.39 18.34 246 SER A CA 1
ATOM 1822 C C . SER A 1 335 ? 11.182 13.910 49.817 1.00 18.09 246 SER A C 1
ATOM 1823 O O . SER A 1 335 ? 11.663 13.534 50.902 1.00 19.56 246 SER A O 1
ATOM 1828 N N . SER A 1 336 ? 10.054 13.429 49.285 1.00 18.02 247 SER A N 1
ATOM 1829 C CA . SER A 1 336 ? 9.206 12.431 49.987 1.00 18.89 247 SER A CA 1
ATOM 1830 C C . SER A 1 336 ? 9.996 11.139 50.228 1.00 16.91 247 SER A C 1
ATOM 1831 O O . SER A 1 336 ? 9.834 10.548 51.287 1.00 18.36 247 SER A O 1
ATOM 1834 N N . VAL A 1 337 ? 10.765 10.664 49.246 1.00 15.02 248 VAL A N 1
ATOM 1835 C CA . VAL A 1 337 ? 11.441 9.333 49.314 1.00 15.49 248 VAL A CA 1
ATOM 1836 C C . VAL A 1 337 ? 12.776 9.494 50.049 1.00 15.35 248 VAL A C 1
ATOM 1837 O O . VAL A 1 337 ? 13.214 8.575 50.771 1.00 17.06 248 VAL A O 1
ATOM 1841 N N . GLY A 1 338 ? 13.407 10.660 49.902 1.00 13.83 249 GLY A N 1
ATOM 1842 C CA . GLY A 1 338 ? 14.693 10.941 50.560 1.00 14.01 249 GLY A CA 1
ATOM 1843 C C . GLY A 1 338 ? 15.881 10.840 49.628 1.00 12.28 249 GLY A C 1
ATOM 1844 O O . GLY A 1 338 ? 16.991 10.639 50.113 1.00 13.76 249 GLY A O 1
ATOM 1845 N N . GLY A 1 339 ? 15.701 11.052 48.326 1.00 10.34 250 GLY A N 1
ATOM 1846 C CA . GLY A 1 339 ? 16.816 11.118 47.393 1.00 10.50 250 GLY A CA 1
ATOM 1847 C C . GLY A 1 339 ? 16.362 10.913 45.977 1.00 8.75 250 GLY A C 1
ATOM 1848 O O . GLY A 1 339 ? 15.159 10.995 45.649 1.00 9.14 250 GLY A O 1
ATOM 1849 N N . TYR A 1 340 ? 17.344 10.711 45.125 1.00 7.47 251 TYR A N 1
ATOM 1850 C CA . TYR A 1 340 ? 17.102 10.465 43.704 1.00 7.60 251 TYR A CA 1
ATOM 1851 C C . TYR A 1 340 ? 16.475 9.090 43.518 1.00 7.74 251 TYR A C 1
ATOM 1852 O O . TYR A 1 340 ? 16.946 8.080 44.040 1.00 7.75 251 TYR A O 1
ATOM 1861 N N . VAL A 1 341 ? 15.420 9.112 42.697 1.00 8.02 252 VAL A N 1
ATOM 1862 C CA . VAL A 1 341 ? 14.689 7.935 42.230 1.00 7.17 252 VAL A CA 1
ATOM 1863 C C . VAL A 1 341 ? 14.704 7.957 40.713 1.00 7.18 252 VAL A C 1
ATOM 1864 O O . VAL A 1 341 ? 14.923 9.007 40.106 1.00 8.74 252 VAL A O 1
ATOM 1868 N N . PHE A 1 342 ? 14.481 6.811 40.134 1.00 6.94 253 PHE A N 1
ATOM 1869 C CA . PHE A 1 342 ? 14.506 6.698 38.674 1.00 7.49 253 PHE A CA 1
ATOM 1870 C C . PHE A 1 342 ? 13.531 5.616 38.259 1.00 7.35 253 PHE A C 1
ATOM 1871 O O . PHE A 1 342 ? 13.205 4.716 39.031 1.00 7.66 253 PHE A O 1
ATOM 1879 N N . PRO A 1 343 ? 13.085 5.636 36.999 1.00 7.90 254 PRO A N 1
ATOM 1880 C CA . PRO A 1 343 ? 12.182 4.584 36.538 1.00 7.92 254 PRO A CA 1
ATOM 1881 C C . PRO A 1 343 ? 12.862 3.214 36.570 1.00 7.66 254 PRO A C 1
ATOM 1882 O O . PRO A 1 343 ? 13.946 3.060 36.075 1.00 8.48 254 PRO A O 1
ATOM 1886 N N . CYS A 1 344 ? 12.198 2.221 37.161 1.00 8.37 255 CYS A N 1
ATOM 1887 C CA . CYS A 1 344 ? 12.798 0.877 37.222 1.00 8.81 255 CYS A CA 1
ATOM 1888 C C . CYS A 1 344 ? 13.036 0.342 35.818 1.00 10.07 255 CYS A C 1
ATOM 1889 O O . CYS A 1 344 ? 13.886 -0.559 35.729 1.00 12.59 255 CYS A O 1
ATOM 1892 N N . SER A 1 345 ? 12.390 0.881 34.784 1.00 8.93 256 SER A N 1
ATOM 1893 C CA . SER A 1 345 ? 12.613 0.476 33.389 1.00 9.64 256 SER A CA 1
ATOM 1894 C C . SER A 1 345 ? 13.923 0.996 32.820 1.00 9.12 256 SER A C 1
ATOM 1895 O O . SER A 1 345 ? 14.246 0.629 31.660 1.00 11.53 256 SER A O 1
ATOM 1898 N N . ALA A 1 346 ? 14.641 1.857 33.515 1.00 9.48 257 ALA A N 1
ATOM 1899 C CA . ALA A 1 346 ? 15.837 2.492 32.958 1.00 10.71 257 ALA A CA 1
ATOM 1900 C C . ALA A 1 346 ? 16.965 1.494 32.873 1.00 12.00 257 ALA A C 1
ATOM 1901 O O . ALA A 1 346 ? 17.061 0.603 33.697 1.00 15.66 257 ALA A O 1
ATOM 1903 N N . THR A 1 347 ? 17.912 1.776 31.981 1.00 12.90 258 THR A N 1
ATOM 1904 C CA . THR A 1 347 ? 19.278 1.199 31.986 1.00 13.43 258 THR A CA 1
ATOM 1905 C C . THR A 1 347 ? 20.225 2.289 32.457 1.00 12.88 258 THR A C 1
ATOM 1906 O O . THR A 1 347 ? 20.323 3.327 31.805 1.00 14.53 258 THR A O 1
ATOM 1910 N N . LEU A 1 348 ? 20.872 2.092 33.591 1.00 10.34 259 LEU A N 1
ATOM 1911 C CA . LEU A 1 348 ? 21.691 3.160 34.199 1.00 9.01 259 LEU A CA 1
ATOM 1912 C C . LEU A 1 348 ? 23.061 3.228 33.551 1.00 8.87 259 LEU A C 1
ATOM 1913 O O . LEU A 1 348 ? 23.691 2.200 33.262 1.00 8.84 259 LEU A O 1
ATOM 1918 N N . PRO A 1 349 ? 23.588 4.448 33.376 1.00 8.88 260 PRO A N 1
ATOM 1919 C CA . PRO A 1 349 ? 24.961 4.614 32.938 1.00 7.91 260 PRO A CA 1
ATOM 1920 C C . PRO A 1 349 ? 25.950 4.275 34.061 1.00 6.89 260 PRO A C 1
ATOM 1921 O O . PRO A 1 349 ? 25.634 4.321 35.260 1.00 7.68 260 PRO A O 1
ATOM 1925 N N . SER A 1 350 ? 27.163 3.935 33.665 1.00 7.51 261 SER A N 1
ATOM 1926 C CA . SER A 1 350 ? 28.256 3.744 34.644 1.00 7.67 261 SER A CA 1
ATOM 1927 C C . SER A 1 350 ? 28.637 5.110 35.248 1.00 7.39 261 SER A C 1
ATOM 1928 O O . SER A 1 350 ? 28.256 6.191 34.748 1.00 7.78 261 SER A O 1
ATOM 1931 N N . PHE A 1 351 ? 29.420 5.047 36.291 1.00 7.45 262 PHE A N 1
ATOM 1932 C CA . PHE A 1 351 ? 30.007 6.229 36.937 1.00 7.42 262 PHE A CA 1
ATOM 1933 C C . PHE A 1 351 ? 31.489 5.922 37.200 1.00 7.06 262 PHE A C 1
ATOM 1934 O O . PHE A 1 351 ? 31.783 4.917 37.837 1.00 8.06 262 PHE A O 1
ATOM 1942 N N . THR A 1 352 ? 32.380 6.792 36.751 1.00 7.45 263 THR A N 1
ATOM 1943 C CA . THR A 1 352 ? 33.824 6.641 36.936 1.00 7.85 263 THR A CA 1
ATOM 1944 C C . THR A 1 352 ? 34.336 7.627 37.979 1.00 7.69 263 THR A C 1
ATOM 1945 O O . THR A 1 352 ? 33.926 8.820 37.903 1.00 8.17 263 THR A O 1
ATOM 1949 N N . PHE A 1 353 ? 35.158 7.168 38.913 1.00 8.02 264 PHE A N 1
ATOM 1950 C CA . PHE A 1 353 ? 35.839 8.119 39.787 1.00 7.82 264 PHE A CA 1
ATOM 1951 C C . PHE A 1 353 ? 37.328 7.978 39.615 1.00 7.79 264 PHE A C 1
ATOM 1952 O O . PHE A 1 353 ? 37.879 6.898 39.314 1.00 8.12 264 PHE A O 1
ATOM 1960 N N . GLY A 1 354 ? 38.043 9.094 39.830 1.00 7.85 265 GLY A N 1
ATOM 1961 C CA . GLY A 1 354 ? 39.474 9.140 39.672 1.00 7.82 265 GLY A CA 1
ATOM 1962 C C . GLY A 1 354 ? 40.179 8.805 40.976 1.00 8.26 265 GLY A C 1
ATOM 1963 O O . GLY A 1 354 ? 39.834 9.265 42.073 1.00 9.00 265 GLY A O 1
ATOM 1964 N N . VAL A 1 355 ? 41.274 8.066 40.843 1.00 8.39 266 VAL A N 1
ATOM 1965 C CA . VAL A 1 355 ? 42.253 7.824 41.929 1.00 9.05 266 VAL A CA 1
ATOM 1966 C C . VAL A 1 355 ? 43.605 8.179 41.338 1.00 9.11 266 VAL A C 1
ATOM 1967 O O . VAL A 1 355 ? 44.118 7.440 40.522 1.00 10.16 266 VAL A O 1
ATOM 1971 N N . GLY A 1 356 ? 44.111 9.360 41.663 1.00 9.73 267 GLY A N 1
ATOM 1972 C CA . GLY A 1 356 ? 45.266 9.912 40.966 1.00 10.77 267 GLY A CA 1
ATOM 1973 C C . GLY A 1 356 ? 44.997 9.883 39.485 1.00 11.05 267 GLY A C 1
ATOM 1974 O O . GLY A 1 356 ? 43.930 10.349 39.074 1.00 10.94 267 GLY A O 1
ATOM 1975 N N . SER A 1 357 ? 45.901 9.330 38.683 1.00 12.31 268 SER A N 1
ATOM 1976 C CA A SER A 1 357 ? 45.710 9.248 37.215 0.76 12.30 268 SER A CA 1
ATOM 1977 C CA B SER A 1 357 ? 45.719 9.246 37.208 0.24 12.36 268 SER A CA 1
ATOM 1978 C C . SER A 1 357 ? 44.896 8.013 36.804 1.00 12.18 268 SER A C 1
ATOM 1979 O O . SER A 1 357 ? 44.631 7.863 35.624 1.00 14.30 268 SER A O 1
ATOM 1984 N N . ALA A 1 358 ? 44.545 7.158 37.755 1.00 10.88 269 ALA A N 1
ATOM 1985 C CA . ALA A 1 358 ? 43.797 5.916 37.527 1.00 11.13 269 ALA A CA 1
ATOM 1986 C C . ALA A 1 358 ? 42.298 6.176 37.612 1.00 9.45 269 ALA A C 1
ATOM 1987 O O . ALA A 1 358 ? 41.840 7.258 38.070 1.00 9.29 269 ALA A O 1
ATOM 1989 N N . ARG A 1 359 ? 41.525 5.237 37.106 1.00 9.45 270 ARG A N 1
ATOM 1990 C CA . ARG A 1 359 ? 40.068 5.387 37.020 1.00 10.12 270 ARG A CA 1
ATOM 1991 C C . ARG A 1 359 ? 39.435 4.096 37.526 1.00 9.96 270 ARG A C 1
ATOM 1992 O O . ARG A 1 359 ? 39.910 3.003 37.166 1.00 11.34 270 ARG A O 1
ATOM 2000 N N . ILE A 1 360 ? 38.397 4.218 38.353 1.00 8.01 271 ILE A N 1
ATOM 2001 C CA . ILE A 1 360 ? 37.575 3.063 38.769 1.00 8.29 271 ILE A CA 1
ATOM 2002 C C . ILE A 1 360 ? 36.194 3.272 38.167 1.00 7.98 271 ILE A C 1
ATOM 2003 O O . ILE A 1 360 ? 35.576 4.350 38.383 1.00 8.22 271 ILE A O 1
ATOM 2008 N N . VAL A 1 361 ? 35.725 2.276 37.472 1.00 8.36 272 VAL A N 1
ATOM 2009 C CA . VAL A 1 361 ? 34.405 2.338 36.800 1.00 8.56 272 VAL A CA 1
ATOM 2010 C C . VAL A 1 361 ? 33.401 1.532 37.608 1.00 7.65 272 VAL A C 1
ATOM 2011 O O . VAL A 1 361 ? 33.554 0.299 37.795 1.00 8.14 272 VAL A O 1
ATOM 2015 N N . ILE A 1 362 ? 32.330 2.197 38.028 1.00 6.87 273 ILE A N 1
ATOM 2016 C CA . ILE A 1 362 ? 31.179 1.588 38.718 1.00 6.86 273 ILE A CA 1
ATOM 2017 C C . ILE A 1 362 ? 30.145 1.277 37.641 1.00 7.30 273 ILE A C 1
ATOM 2018 O O . ILE A 1 362 ? 29.566 2.187 37.018 1.00 7.41 273 ILE A O 1
ATOM 2023 N N . PRO A 1 363 ? 29.884 -0.012 37.323 1.00 7.73 274 PRO A N 1
ATOM 2024 C CA . PRO A 1 363 ? 28.853 -0.321 36.290 1.00 8.05 274 PRO A CA 1
ATOM 2025 C C . PRO A 1 363 ? 27.496 0.227 36.705 1.00 8.08 274 PRO A C 1
ATOM 2026 O O . PRO A 1 363 ? 27.211 0.288 37.923 1.00 7.77 274 PRO A O 1
ATOM 2030 N N . GLY A 1 364 ? 26.706 0.598 35.715 1.00 8.92 275 GLY A N 1
ATOM 2031 C CA . GLY A 1 364 ? 25.366 1.133 35.985 1.00 8.37 275 GLY A CA 1
ATOM 2032 C C . GLY A 1 364 ? 24.510 0.229 36.876 1.00 8.58 275 GLY A C 1
ATOM 2033 O O . GLY A 1 364 ? 23.804 0.750 37.764 1.00 9.04 275 GLY A O 1
ATOM 2034 N N A ASP A 1 365 ? 24.631 -1.091 36.714 0.83 8.71 276 ASP A N 1
ATOM 2035 N N B ASP A 1 365 ? 24.588 -1.093 36.746 0.17 8.53 276 ASP A N 1
ATOM 2036 C CA A ASP A 1 365 ? 23.802 -2.002 37.525 0.83 9.56 276 ASP A CA 1
ATOM 2037 C CA B ASP A 1 365 ? 23.702 -1.957 37.568 0.17 8.61 276 ASP A CA 1
ATOM 2038 C C A ASP A 1 365 ? 24.114 -1.856 39.029 0.83 8.99 276 ASP A C 1
ATOM 2039 C C B ASP A 1 365 ? 24.140 -1.957 39.044 0.17 8.49 276 ASP A C 1
ATOM 2040 O O A ASP A 1 365 ? 23.177 -2.104 39.842 0.83 8.89 276 ASP A O 1
ATOM 2041 O O B ASP A 1 365 ? 23.329 -2.411 39.872 0.17 8.84 276 ASP A O 1
ATOM 2050 N N . TYR A 1 366 ? 25.333 -1.460 39.388 1.00 8.14 277 TYR A N 1
ATOM 2051 C CA . TYR A 1 366 ? 25.712 -1.286 40.807 1.00 7.69 277 TYR A CA 1
ATOM 2052 C C . TYR A 1 366 ? 24.932 -0.137 41.437 1.00 7.39 277 TYR A C 1
ATOM 2053 O O . TYR A 1 366 ? 24.905 -0.071 42.691 1.00 8.59 277 TYR A O 1
ATOM 2062 N N . ILE A 1 367 ? 24.352 0.735 40.636 1.00 6.78 278 ILE A N 1
ATOM 2063 C CA . ILE A 1 367 ? 23.717 1.969 41.107 1.00 6.87 278 ILE A CA 1
ATOM 2064 C C . ILE A 1 367 ? 22.220 1.745 41.277 1.00 6.79 278 ILE A C 1
ATOM 2065 O O . ILE A 1 367 ? 21.492 2.666 41.711 1.00 7.79 278 ILE A O 1
ATOM 2070 N N . ASP A 1 368 ? 21.708 0.559 40.925 1.00 7.58 279 ASP A N 1
ATOM 2071 C CA . ASP A 1 368 ? 20.280 0.247 41.108 1.00 8.12 279 ASP A CA 1
ATOM 2072 C C . ASP A 1 368 ? 20.039 -0.372 42.491 1.00 8.01 279 ASP A C 1
ATOM 2073 O O . ASP A 1 368 ? 20.477 -1.478 42.764 1.00 9.37 279 ASP A O 1
ATOM 2078 N N . PHE A 1 369 ? 19.208 0.321 43.282 1.00 8.00 280 PHE A N 1
ATOM 2079 C CA . PHE A 1 369 ? 18.813 -0.206 44.620 1.00 8.80 280 PHE A CA 1
ATOM 2080 C C . PHE A 1 369 ? 17.329 -0.582 44.639 1.00 9.12 280 PHE A C 1
ATOM 2081 O O . PHE A 1 369 ? 16.811 -0.829 45.733 1.00 9.99 280 PHE A O 1
ATOM 2089 N N . GLY A 1 370 ? 16.754 -0.790 43.485 1.00 8.97 281 GLY A N 1
ATOM 2090 C CA . GLY A 1 370 ? 15.476 -1.470 43.374 1.00 8.86 281 GLY A CA 1
ATOM 2091 C C . GLY A 1 370 ? 14.306 -0.605 43.801 1.00 7.57 281 GLY A C 1
ATOM 2092 O O . GLY A 1 370 ? 14.435 0.577 44.158 1.00 7.94 281 GLY A O 1
ATOM 2093 N N . PRO A 1 371 ? 13.103 -1.190 43.786 1.00 7.91 282 PRO A N 1
ATOM 2094 C CA . PRO A 1 371 ? 11.888 -0.431 44.006 1.00 8.43 282 PRO A CA 1
ATOM 2095 C C . PRO A 1 371 ? 11.929 0.267 45.375 1.00 8.45 282 PRO A C 1
ATOM 2096 O O . PRO A 1 371 ? 12.386 -0.260 46.401 1.00 9.58 282 PRO A O 1
ATOM 2100 N N . ILE A 1 372 ? 11.361 1.465 45.424 1.00 8.71 283 ILE A N 1
ATOM 2101 C CA . ILE A 1 372 ? 11.387 2.249 46.684 1.00 10.13 283 ILE A CA 1
ATOM 2102 C C . ILE A 1 372 ? 10.518 1.578 47.741 1.00 10.62 283 ILE A C 1
ATOM 2103 O O . ILE A 1 372 ? 10.759 1.761 48.947 1.00 12.85 283 ILE A O 1
ATOM 2108 N N . SER A 1 373 ? 9.492 0.882 47.319 1.00 10.86 284 SER A N 1
ATOM 2109 C CA . SER A 1 373 ? 8.579 0.105 48.174 1.00 11.42 284 SER A CA 1
ATOM 2110 C C . SER A 1 373 ? 8.230 -1.106 47.348 1.00 9.99 284 SER A C 1
ATOM 2111 O O . SER A 1 373 ? 8.243 -1.068 46.059 1.00 10.47 284 SER A O 1
ATOM 2114 N N . THR A 1 374 ? 7.851 -2.172 48.025 1.00 12.64 285 THR A N 1
ATOM 2115 C CA . THR A 1 374 ? 7.558 -3.407 47.287 1.00 12.62 285 THR A CA 1
ATOM 2116 C C . THR A 1 374 ? 6.571 -3.172 46.127 1.00 11.18 285 THR A C 1
ATOM 2117 O O . THR A 1 374 ? 5.463 -2.642 46.335 1.00 10.19 285 THR A O 1
ATOM 2121 N N . GLY A 1 375 ? 6.901 -3.627 44.922 1.00 12.42 286 GLY A N 1
ATOM 2122 C CA . GLY A 1 375 ? 6.017 -3.566 43.740 1.00 11.70 286 GLY A CA 1
ATOM 2123 C C . GLY A 1 375 ? 6.021 -2.215 43.006 1.00 10.08 286 GLY A C 1
ATOM 2124 O O . GLY A 1 375 ? 5.397 -2.076 41.996 1.00 10.55 286 GLY A O 1
ATOM 2125 N N . SER A 1 376 ? 6.733 -1.215 43.529 1.00 8.90 287 SER A N 1
ATOM 2126 C CA . SER A 1 376 ? 6.807 0.127 42.904 1.00 7.87 287 SER A CA 1
ATOM 2127 C C . SER A 1 376 ? 7.614 0.064 41.594 1.00 7.90 287 SER A C 1
ATOM 2128 O O . SER A 1 376 ? 8.566 -0.678 41.508 1.00 8.64 287 SER A O 1
ATOM 2131 N N . SER A 1 377 ? 7.247 0.890 40.631 1.00 8.18 288 SER A N 1
ATOM 2132 C CA . SER A 1 377 ? 8.083 1.101 39.412 1.00 8.93 288 SER A CA 1
ATOM 2133 C C . SER A 1 377 ? 9.034 2.282 39.572 1.00 8.14 288 SER A C 1
ATOM 2134 O O . SER A 1 377 ? 9.681 2.627 38.577 1.00 9.78 288 SER A O 1
ATOM 2137 N N . SER A 1 378 ? 9.084 2.892 40.732 1.00 7.64 289 SER A N 1
ATOM 2138 C CA A SER A 1 378 ? 10.131 3.882 41.056 0.55 8.08 289 SER A CA 1
ATOM 2139 C CA B SER A 1 378 ? 10.114 3.893 41.070 0.45 8.04 289 SER A CA 1
ATOM 2140 C C . SER A 1 378 ? 11.234 3.168 41.807 1.00 7.32 289 SER A C 1
ATOM 2141 O O . SER A 1 378 ? 10.962 2.488 42.827 1.00 8.12 289 SER A O 1
ATOM 2146 N N . CYS A 1 379 ? 12.458 3.336 41.339 1.00 7.41 290 CYS A N 1
ATOM 2147 C CA . CYS A 1 379 ? 13.622 2.645 41.905 1.00 7.24 290 CYS A CA 1
ATOM 2148 C C . CYS A 1 379 ? 14.550 3.663 42.581 1.00 7.87 290 CYS A C 1
ATOM 2149 O O . CYS A 1 379 ? 14.622 4.862 42.210 1.00 8.21 290 CYS A O 1
ATOM 2152 N N . PHE A 1 380 ? 15.243 3.239 43.629 1.00 7.64 291 PHE A N 1
ATOM 2153 C CA . PHE A 1 380 ? 16.096 4.120 44.430 1.00 7.08 291 PHE A CA 1
ATOM 2154 C C . PHE A 1 380 ? 17.493 4.122 43.859 1.00 6.68 291 PHE A C 1
ATOM 2155 O O . PHE A 1 380 ? 18.111 3.055 43.644 1.00 7.63 291 PHE A O 1
ATOM 2163 N N . GLY A 1 381 ? 18.082 5.301 43.728 1.00 6.72 292 GLY A N 1
ATOM 2164 C CA . GLY A 1 381 ? 19.425 5.410 43.182 1.00 6.66 292 GLY A CA 1
ATOM 2165 C C . GLY A 1 381 ? 20.538 5.120 44.178 1.00 5.99 292 GLY A C 1
ATOM 2166 O O . GLY A 1 381 ? 20.449 5.453 45.368 1.00 7.05 292 GLY A O 1
ATOM 2167 N N . GLY A 1 382 ? 21.652 4.641 43.635 1.00 6.66 293 GLY A N 1
ATOM 2168 C CA . GLY A 1 382 ? 22.808 4.300 44.469 1.00 7.25 293 GLY A CA 1
ATOM 2169 C C . GLY A 1 382 ? 23.832 5.404 44.575 1.00 7.20 293 GLY A C 1
ATOM 2170 O O . GLY A 1 382 ? 24.827 5.197 45.329 1.00 7.78 293 GLY A O 1
ATOM 2171 N N . ILE A 1 383 ? 23.622 6.495 43.845 1.00 6.74 294 ILE A N 1
ATOM 2172 C CA . ILE A 1 383 ? 24.440 7.717 43.931 1.00 6.81 294 ILE A CA 1
ATOM 2173 C C . ILE A 1 383 ? 23.507 8.785 44.469 1.00 6.84 294 ILE A C 1
ATOM 2174 O O . ILE A 1 383 ? 22.446 9.022 43.854 1.00 7.17 294 ILE A O 1
ATOM 2179 N N . GLN A 1 384 ? 23.836 9.405 45.556 1.00 5.98 295 GLN A N 1
ATOM 2180 C CA . GLN A 1 384 ? 22.966 10.378 46.232 1.00 6.84 295 GLN A CA 1
ATOM 2181 C C . GLN A 1 384 ? 23.829 11.570 46.667 1.00 6.77 295 GLN A C 1
ATOM 2182 O O . GLN A 1 384 ? 25.072 11.489 46.760 1.00 7.17 295 GLN A O 1
ATOM 2188 N N . SER A 1 385 ? 23.160 12.676 46.938 1.00 6.89 296 SER A N 1
ATOM 2189 C CA . SER A 1 385 ? 23.824 13.911 47.329 1.00 7.75 296 SER A CA 1
ATOM 2190 C C . SER A 1 385 ? 24.357 13.793 48.765 1.00 7.78 296 SER A C 1
ATOM 2191 O O . SER A 1 385 ? 23.629 13.304 49.655 1.00 8.59 296 SER A O 1
ATOM 2194 N N . SER A 1 386 ? 25.557 14.296 48.999 1.00 7.79 297 SER A N 1
ATOM 2195 C CA . SER A 1 386 ? 26.135 14.423 50.341 1.00 8.11 297 SER A CA 1
ATOM 2196 C C . SER A 1 386 ? 25.765 15.757 50.968 1.00 8.57 297 SER A C 1
ATOM 2197 O O . SER A 1 386 ? 26.200 16.026 52.074 1.00 9.75 297 SER A O 1
ATOM 2200 N N A ALA A 1 387 ? 24.953 16.578 50.306 0.52 8.47 298 ALA A N 1
ATOM 2201 N N B ALA A 1 387 ? 25.032 16.623 50.279 0.48 8.50 298 ALA A N 1
ATOM 2202 C CA A ALA A 1 387 ? 24.584 17.902 50.856 0.52 9.75 298 ALA A CA 1
ATOM 2203 C CA B ALA A 1 387 ? 24.953 18.042 50.702 0.48 9.28 298 ALA A CA 1
ATOM 2204 C C A ALA A 1 387 ? 23.844 17.714 52.177 0.52 10.82 298 ALA A C 1
ATOM 2205 C C B ALA A 1 387 ? 24.413 18.146 52.136 0.48 11.27 298 ALA A C 1
ATOM 2206 O O A ALA A 1 387 ? 22.814 17.043 52.174 0.52 12.84 298 ALA A O 1
ATOM 2207 O O B ALA A 1 387 ? 24.759 19.117 52.827 0.48 13.85 298 ALA A O 1
ATOM 2210 N N A GLY A 1 388 ? 24.345 18.365 53.227 0.52 11.98 299 GLY A N 1
ATOM 2211 N N B GLY A 1 388 ? 23.586 17.204 52.602 0.48 12.23 299 GLY A N 1
ATOM 2212 C CA A GLY A 1 388 ? 23.787 18.285 54.586 0.52 14.17 299 GLY A CA 1
ATOM 2213 C CA B GLY A 1 388 ? 22.974 17.236 53.956 0.48 13.96 299 GLY A CA 1
ATOM 2214 C C A GLY A 1 388 ? 24.379 17.142 55.384 0.52 15.70 299 GLY A C 1
ATOM 2215 C C B GLY A 1 388 ? 23.776 16.470 55.002 0.48 14.24 299 GLY A C 1
ATOM 2216 O O A GLY A 1 388 ? 24.053 17.062 56.559 0.52 16.14 299 GLY A O 1
ATOM 2217 O O B GLY A 1 388 ? 23.275 16.323 56.139 0.48 16.48 299 GLY A O 1
ATOM 2218 N N A ILE A 1 389 ? 25.203 16.281 54.781 0.52 15.83 300 ILE A N 1
ATOM 2219 N N B ILE A 1 389 ? 24.994 16.018 54.661 0.48 14.18 300 ILE A N 1
ATOM 2220 C CA A ILE A 1 389 ? 25.884 15.180 55.524 0.52 16.94 300 ILE A CA 1
ATOM 2221 C CA B ILE A 1 389 ? 25.880 15.162 55.522 0.48 15.11 300 ILE A CA 1
ATOM 2222 C C A ILE A 1 389 ? 27.221 15.736 56.020 0.52 17.00 300 ILE A C 1
ATOM 2223 C C B ILE A 1 389 ? 27.060 15.942 56.118 0.48 16.36 300 ILE A C 1
ATOM 2224 O O A ILE A 1 389 ? 27.712 15.233 57.058 0.52 17.84 300 ILE A O 1
ATOM 2225 O O B ILE A 1 389 ? 27.346 15.724 57.310 0.48 18.87 300 ILE A O 1
ATOM 2234 N N . GLY A 1 390 ? 27.775 16.725 55.308 1.00 16.67 301 GLY A N 1
ATOM 2235 C CA . GLY A 1 390 ? 29.001 17.435 55.710 1.00 18.00 301 GLY A CA 1
ATOM 2236 C C . GLY A 1 390 ? 30.264 16.693 55.291 1.00 16.07 301 GLY A C 1
ATOM 2237 O O . GLY A 1 390 ? 31.377 17.174 55.600 1.00 18.58 301 GLY A O 1
ATOM 2238 N N . ILE A 1 391 ? 30.132 15.566 54.572 1.00 13.87 302 ILE A N 1
ATOM 2239 C CA . ILE A 1 391 ? 31.295 14.808 54.034 1.00 13.69 302 ILE A CA 1
ATOM 2240 C C . ILE A 1 391 ? 30.790 13.952 52.874 1.00 10.93 302 ILE A C 1
ATOM 2241 O O . ILE A 1 391 ? 29.690 13.539 52.898 1.00 11.75 302 ILE A O 1
ATOM 2246 N N . ASN A 1 392 ? 31.667 13.762 51.913 1.00 9.30 303 ASN A N 1
ATOM 2247 C CA . ASN A 1 392 ? 31.407 12.870 50.796 1.00 8.31 303 ASN A CA 1
ATOM 2248 C C . ASN A 1 392 ? 31.797 11.476 51.260 1.00 7.55 303 ASN A C 1
ATOM 2249 O O . ASN A 1 392 ? 32.792 11.290 52.017 1.00 8.34 303 ASN A O 1
ATOM 2254 N N . ILE A 1 393 ? 31.049 10.487 50.834 1.00 7.45 304 ILE A N 1
ATOM 2255 C CA . ILE A 1 393 ? 31.246 9.103 51.295 1.00 7.42 304 ILE A CA 1
ATOM 2256 C C . ILE A 1 393 ? 31.330 8.160 50.120 1.00 7.51 304 ILE A C 1
ATOM 2257 O O . ILE A 1 393 ? 30.335 7.916 49.391 1.00 7.46 304 ILE A O 1
ATOM 2262 N N . PHE A 1 394 ? 32.487 7.564 49.967 1.00 6.92 305 PHE A N 1
ATOM 2263 C CA . PHE A 1 394 ? 32.692 6.452 49.016 1.00 7.44 305 PHE A CA 1
ATOM 2264 C C . PHE A 1 394 ? 32.310 5.166 49.739 1.00 6.90 305 PHE A C 1
ATOM 2265 O O . PHE A 1 394 ? 33.143 4.495 50.333 1.00 7.06 305 PHE A O 1
ATOM 2273 N N . GLY A 1 395 ? 31.038 4.886 49.757 1.00 6.92 306 GLY A N 1
ATOM 2274 C CA . GLY A 1 395 ? 30.427 3.711 50.355 1.00 6.69 306 GLY A CA 1
ATOM 2275 C C . GLY A 1 395 ? 30.543 2.490 49.466 1.00 7.17 306 GLY A C 1
ATOM 2276 O O . GLY A 1 395 ? 31.301 2.475 48.459 1.00 7.38 306 GLY A O 1
ATOM 2277 N N . ASP A 1 396 ? 29.769 1.490 49.788 1.00 6.89 307 ASP A N 1
ATOM 2278 C CA . ASP A 1 396 ? 29.914 0.167 49.145 1.00 6.64 307 ASP A CA 1
ATOM 2279 C C . ASP A 1 396 ? 29.704 0.248 47.637 1.00 7.00 307 ASP A C 1
ATOM 2280 O O . ASP A 1 396 ? 30.389 -0.514 46.922 1.00 7.19 307 ASP A O 1
ATOM 2285 N N . VAL A 1 397 ? 28.771 1.062 47.151 1.00 7.02 308 VAL A N 1
ATOM 2286 C CA . VAL A 1 397 ? 28.573 1.228 45.704 1.00 7.15 308 VAL A CA 1
ATOM 2287 C C . VAL A 1 397 ? 29.904 1.475 45.008 1.00 7.23 308 VAL A C 1
ATOM 2288 O O . VAL A 1 397 ? 30.102 0.934 43.908 1.00 7.81 308 VAL A O 1
ATOM 2292 N N . ALA A 1 398 ? 30.685 2.387 45.539 1.00 7.34 309 ALA A N 1
ATOM 2293 C CA . ALA A 1 398 ? 32.013 2.683 44.966 1.00 7.53 309 ALA A CA 1
ATOM 2294 C C . ALA A 1 398 ? 33.044 1.615 45.279 1.00 7.18 309 ALA A C 1
ATOM 2295 O O . ALA A 1 398 ? 33.750 1.125 44.381 1.00 7.72 309 ALA A O 1
ATOM 2297 N N . LEU A 1 399 ? 33.131 1.213 46.534 1.00 6.64 310 LEU A N 1
ATOM 2298 C CA . LEU A 1 399 ? 34.234 0.332 46.935 1.00 6.92 310 LEU A CA 1
ATOM 2299 C C . LEU A 1 399 ? 34.105 -1.043 46.301 1.00 6.85 310 LEU A C 1
ATOM 2300 O O . LEU A 1 399 ? 35.154 -1.641 46.013 1.00 7.26 310 LEU A O 1
ATOM 2305 N N . LYS A 1 400 ? 32.887 -1.522 46.065 1.00 7.18 311 LYS A N 1
ATOM 2306 C CA A LYS A 1 400 ? 32.683 -2.887 45.496 0.5 7.34 311 LYS A CA 1
ATOM 2307 C CA B LYS A 1 400 ? 32.797 -2.896 45.527 0.5 7.30 311 LYS A CA 1
ATOM 2308 C C . LYS A 1 400 ? 33.177 -2.952 44.042 1.00 7.21 311 LYS A C 1
ATOM 2309 O O . LYS A 1 400 ? 33.380 -4.068 43.547 1.00 8.04 311 LYS A O 1
ATOM 2320 N N . ALA A 1 401 ? 33.402 -1.805 43.401 1.00 7.00 312 ALA A N 1
ATOM 2321 C CA . ALA A 1 401 ? 33.936 -1.781 42.031 1.00 7.53 312 ALA A CA 1
ATOM 2322 C C . ALA A 1 401 ? 35.463 -1.886 42.059 1.00 8.55 312 ALA A C 1
ATOM 2323 O O . ALA A 1 401 ? 36.025 -1.920 40.920 1.00 10.26 312 ALA A O 1
ATOM 2325 N N . ALA A 1 402 ? 36.085 -1.957 43.228 1.00 7.89 313 ALA A N 1
ATOM 2326 C CA . ALA A 1 402 ? 37.554 -1.940 43.305 1.00 8.00 313 ALA A CA 1
ATOM 2327 C C . ALA A 1 402 ? 38.083 -2.965 44.316 1.00 7.19 313 ALA A C 1
ATOM 2328 O O . ALA A 1 402 ? 37.280 -3.496 45.157 1.00 7.52 313 ALA A O 1
ATOM 2330 N N . PHE A 1 403 ? 39.348 -3.265 44.181 1.00 7.12 314 PHE A N 1
ATOM 2331 C CA . PHE A 1 403 ? 40.112 -3.908 45.243 1.00 7.27 314 PHE A CA 1
ATOM 2332 C C . PHE A 1 403 ? 40.731 -2.763 46.020 1.00 6.97 314 PHE A C 1
ATOM 2333 O O . PHE A 1 403 ? 41.485 -1.934 45.414 1.00 7.40 314 PHE A O 1
ATOM 2341 N N . VAL A 1 404 ? 40.505 -2.673 47.326 1.00 7.03 315 VAL A N 1
ATOM 2342 C CA . VAL A 1 404 ? 40.863 -1.462 48.105 1.00 7.36 315 VAL A CA 1
ATOM 2343 C C . VAL A 1 404 ? 41.849 -1.843 49.221 1.00 7.04 315 VAL A C 1
ATOM 2344 O O . VAL A 1 404 ? 41.535 -2.751 50.015 1.00 7.58 315 VAL A O 1
ATOM 2348 N N . VAL A 1 405 ? 42.973 -1.180 49.209 1.00 7.44 316 VAL A N 1
ATOM 2349 C CA . VAL A 1 405 ? 44.014 -1.411 50.244 1.00 7.85 316 VAL A CA 1
ATOM 2350 C C . VAL A 1 405 ? 43.930 -0.282 51.268 1.00 7.17 316 VAL A C 1
ATOM 2351 O O . VAL A 1 405 ? 44.084 0.905 50.916 1.00 7.83 316 VAL A O 1
ATOM 2355 N N . PHE A 1 406 ? 43.766 -0.672 52.522 1.00 7.59 317 PHE A N 1
ATOM 2356 C CA . PHE A 1 406 ? 43.803 0.252 53.679 1.00 8.04 317 PHE A CA 1
ATOM 2357 C C . PHE A 1 406 ? 45.170 0.051 54.279 1.00 7.73 317 PHE A C 1
ATOM 2358 O O . PHE A 1 406 ? 45.461 -0.911 55.010 1.00 8.64 317 PHE A O 1
ATOM 2366 N N . ASN A 1 407 ? 46.088 0.950 53.910 1.00 8.52 318 ASN A N 1
ATOM 2367 C CA . ASN A 1 407 ? 47.504 0.844 54.335 1.00 8.69 318 ASN A CA 1
ATOM 2368 C C . ASN A 1 407 ? 47.706 1.608 55.640 1.00 9.16 318 ASN A C 1
ATOM 2369 O O . ASN A 1 407 ? 47.673 2.864 55.624 1.00 9.78 318 ASN A O 1
ATOM 2374 N N . GLY A 1 408 ? 47.843 0.874 56.726 1.00 10.15 319 GLY A N 1
ATOM 2375 C CA . GLY A 1 408 ? 48.072 1.407 58.081 1.00 12.13 319 GLY A CA 1
ATOM 2376 C C . GLY A 1 408 ? 49.532 1.568 58.477 1.00 13.76 319 GLY A C 1
ATOM 2377 O O . GLY A 1 408 ? 49.819 1.511 59.686 1.00 15.43 319 GLY A O 1
ATOM 2378 N N . ALA A 1 409 ? 50.428 1.755 57.527 1.00 14.34 320 ALA A N 1
ATOM 2379 C CA . ALA A 1 409 ? 51.827 2.175 57.777 1.00 15.64 320 ALA A CA 1
ATOM 2380 C C . ALA A 1 409 ? 51.842 3.504 58.556 1.00 16.54 320 ALA A C 1
ATOM 2381 O O . ALA A 1 409 ? 50.794 4.146 58.696 1.00 17.41 320 ALA A O 1
ATOM 2383 N N . THR A 1 410 ? 53.010 3.911 59.057 1.00 19.77 321 THR A N 1
ATOM 2384 C CA . THR A 1 410 ? 53.177 5.120 59.916 1.00 19.56 321 THR A CA 1
ATOM 2385 C C . THR A 1 410 ? 52.485 6.319 59.253 1.00 19.23 321 THR A C 1
ATOM 2386 O O . THR A 1 410 ? 51.838 7.091 59.972 1.00 20.43 321 THR A O 1
ATOM 2390 N N . THR A 1 411 ? 52.632 6.457 57.938 1.00 17.72 322 THR A N 1
ATOM 2391 C CA . THR A 1 411 ? 51.825 7.396 57.114 1.00 17.18 322 THR A CA 1
ATOM 2392 C C . THR A 1 411 ? 50.788 6.595 56.343 1.00 14.89 322 THR A C 1
ATOM 2393 O O . THR A 1 411 ? 51.115 5.972 55.347 1.00 13.83 322 THR A O 1
ATOM 2397 N N . PRO A 1 412 ? 49.540 6.521 56.837 1.00 12.35 323 PRO A N 1
ATOM 2398 C CA . PRO A 1 412 ? 48.550 5.739 56.101 1.00 10.77 323 PRO A CA 1
ATOM 2399 C C . PRO A 1 412 ? 48.291 6.218 54.675 1.00 10.30 323 PRO A C 1
ATOM 2400 O O . PRO A 1 412 ? 48.327 7.448 54.408 1.00 10.96 323 PRO A O 1
ATOM 2404 N N . THR A 1 413 ? 47.905 5.293 53.807 1.00 9.51 324 THR A N 1
ATOM 2405 C CA . THR A 1 413 ? 47.479 5.601 52.423 1.00 9.34 324 THR A CA 1
ATOM 2406 C C . THR A 1 413 ? 46.353 4.647 52.056 1.00 8.41 324 THR A C 1
ATOM 2407 O O . THR A 1 413 ? 46.096 3.658 52.777 1.00 8.85 324 THR A O 1
ATOM 2411 N N A LEU A 1 414 ? 45.620 4.999 51.014 0.63 8.49 325 LEU A N 1
ATOM 2412 N N B LEU A 1 414 ? 45.828 4.857 50.868 0.37 8.39 325 LEU A N 1
ATOM 2413 C CA A LEU A 1 414 ? 44.642 4.078 50.392 0.63 7.93 325 LEU A CA 1
ATOM 2414 C CA B LEU A 1 414 ? 44.659 4.109 50.399 0.37 8.04 325 LEU A CA 1
ATOM 2415 C C A LEU A 1 414 ? 45.194 3.642 49.042 0.63 8.00 325 LEU A C 1
ATOM 2416 C C B LEU A 1 414 ? 44.910 3.712 48.938 0.37 8.20 325 LEU A C 1
ATOM 2417 O O A LEU A 1 414 ? 45.760 4.497 48.309 0.63 7.18 325 LEU A O 1
ATOM 2418 O O B LEU A 1 414 ? 45.198 4.606 48.080 0.37 8.25 325 LEU A O 1
ATOM 2427 N N . GLY A 1 415 ? 44.912 2.399 48.672 1.00 7.84 326 GLY A N 1
ATOM 2428 C CA . GLY A 1 415 ? 45.159 1.923 47.310 1.00 8.17 326 GLY A CA 1
ATOM 2429 C C . GLY A 1 415 ? 43.874 1.460 46.652 1.00 7.08 326 GLY A C 1
ATOM 2430 O O . GLY A 1 415 ? 43.004 0.827 47.307 1.00 7.84 326 GLY A O 1
ATOM 2431 N N . PHE A 1 416 ? 43.743 1.706 45.377 1.00 8.11 327 PHE A N 1
ATOM 2432 C CA . PHE A 1 416 ? 42.607 1.181 44.590 1.00 7.86 327 PHE A CA 1
ATOM 2433 C C . PHE A 1 416 ? 43.099 0.497 43.332 1.00 7.52 327 PHE A C 1
ATOM 2434 O O . PHE A 1 416 ? 43.942 1.115 42.601 1.00 8.51 327 PHE A O 1
ATOM 2442 N N . ALA A 1 417 ? 42.572 -0.667 43.046 1.00 7.92 328 ALA A N 1
ATOM 2443 C CA . ALA A 1 417 ? 42.803 -1.344 41.770 1.00 7.95 328 ALA A CA 1
ATOM 2444 C C . ALA A 1 417 ? 41.476 -1.757 41.182 1.00 7.93 328 ALA A C 1
ATOM 2445 O O . ALA A 1 417 ? 40.478 -2.031 41.918 1.00 8.38 328 ALA A O 1
ATOM 2447 N N . SER A 1 418 ? 41.409 -1.820 39.870 1.00 8.16 329 SER A N 1
ATOM 2448 C CA . SER A 1 418 ? 40.280 -2.485 39.198 1.00 9.44 329 SER A CA 1
ATOM 2449 C C . SER A 1 418 ? 40.334 -3.990 39.444 1.00 9.43 329 SER A C 1
ATOM 2450 O O . SER A 1 418 ? 41.371 -4.535 39.874 1.00 10.49 329 SER A O 1
ATOM 2453 N N . LYS A 1 419 ? 39.236 -4.697 39.175 1.00 9.83 330 LYS A N 1
ATOM 2454 C CA . LYS A 1 419 ? 39.215 -6.151 39.429 1.00 10.08 330 LYS A CA 1
ATOM 2455 C C . LYS A 1 419 ? 38.239 -6.871 38.524 1.00 11.61 330 LYS A C 1
ATOM 2456 O O . LYS A 1 419 ? 37.692 -6.206 37.695 1.00 12.78 330 LYS A O 1
#